Protein AF-0000000078527644 (afdb_homodimer)

Sequence (216 aa):
MEKININDILDFAAEKSARKAIFKEGQLDTGLLLYAPGQTTPDHKHSDIDEVFYVISGEGTITINNEEVLVKEKDIIFSPNGETHGFNNTSSDNWVVLQIKIETSKKDMEKININDILDFAAEKSARKAIFKEGQLDTGLLLYAPGQTTPDHKHSDIDEVFYVISGEGTITINNEEVLVKEKDIIFSPNGETHGFNNTSSDNWVVLQIKIETSKKD

Organism: NCBI:txid29354

Foldseek 3Di:
DDDDDPVVFDDADDPAWDWAWDDDDDQKTKIKIKDAAFHKFDKDFAQFKKKKKAWQAAKWWKAWPNDIDIDGHGDMDIDDGPIIMMITRNDNGMTMMIMMIGGHPPPD/DDDDDPVVFDDADDPAWDWAWDDDDDQKTKIKIKDAAFHKFDKDFAQFKKKKKAWQAAKWWKAWPNDIDIDGHGDMDIDDGPIIMMITRNDNGMTMMIMMIGGHPPPD

Radius of gyration: 17.08 Å; Cα contacts (8 Å, |Δi|>4): 583; chains: 2; bounding box: 45×50×44 Å

Solvent-accessible surface area (backbone atoms only — not comparable to full-atom values): 11185 Å² total; per-residue (Å²): 119,54,75,46,48,53,84,80,61,74,70,75,40,91,88,45,48,31,74,42,81,74,51,75,54,93,52,35,43,31,30,34,40,30,23,40,57,68,23,55,44,76,74,44,65,38,84,46,33,32,36,39,39,33,27,71,35,45,38,31,34,34,32,46,79,88,37,79,40,83,45,38,56,45,25,35,35,45,42,54,48,64,46,40,40,25,40,35,22,77,39,91,46,59,24,36,32,40,36,39,35,35,55,46,79,78,80,117,120,56,75,48,50,52,84,80,61,75,69,75,42,90,88,45,48,29,73,42,81,73,51,73,54,94,53,35,43,31,30,34,42,31,23,40,56,67,23,54,44,74,72,44,65,38,83,47,34,31,36,39,40,34,26,70,37,43,38,33,35,34,32,46,78,88,36,78,40,81,45,38,56,44,24,36,35,44,42,54,49,64,47,40,37,25,39,36,21,77,38,90,47,58,23,37,32,41,36,40,35,35,55,47,80,77,78,118

InterPro domains:
  IPR011051 RmlC-like cupin domain superfamily [SSF51182] (26-100)
  IPR013096 Cupin 2, conserved barrel [PF07883] (33-98)
  IPR014710 RmlC-like jelly roll fold [G3DSA:2.60.120.10] (1-101)
  IPR052538 Flavonoid dioxygenase-like [PTHR43346] (26-101)

Structure (mmCIF, N/CA/C/O backbone):
data_AF-0000000078527644-model_v1
#
loop_
_entity.id
_entity.type
_entity.pdbx_description
1 polymer Cupin
#
loop_
_atom_site.group_PDB
_atom_site.id
_atom_site.type_symbol
_atom_site.label_atom_id
_atom_site.label_alt_id
_atom_site.label_comp_id
_atom_site.label_asym_id
_atom_site.label_entity_id
_atom_site.label_seq_id
_atom_site.pdbx_PDB_ins_code
_atom_site.Cartn_x
_atom_site.Cartn_y
_atom_site.Cartn_z
_atom_site.occupancy
_atom_site.B_iso_or_equiv
_atom_site.auth_seq_id
_atom_site.auth_comp_id
_atom_site.auth_asym_id
_atom_site.auth_atom_id
_atom_site.pdbx_PDB_model_num
ATOM 1 N N . MET A 1 1 ? -2.939 0.761 16.812 1 75.81 1 MET A N 1
ATOM 2 C CA . MET A 1 1 ? -2.15 0.798 15.586 1 75.81 1 MET A CA 1
ATOM 3 C C . MET A 1 1 ? -1.14 -0.344 15.555 1 75.81 1 MET A C 1
ATOM 5 O O . MET A 1 1 ? -0.459 -0.604 16.547 1 75.81 1 MET A O 1
ATOM 9 N N . GLU A 1 2 ? -1.279 -1.141 14.602 1 85.88 2 GLU A N 1
ATOM 10 C CA . GLU A 1 2 ? -0.357 -2.25 14.383 1 85.88 2 GLU A CA 1
ATOM 11 C C . GLU A 1 2 ? 0.692 -1.895 13.328 1 85.88 2 GLU A C 1
ATOM 13 O O . GLU A 1 2 ? 0.358 -1.376 12.266 1 85.88 2 GLU A O 1
ATOM 18 N N . LYS A 1 3 ? 1.992 -2.088 13.773 1 93.44 3 LYS A N 1
ATOM 19 C CA . LYS A 1 3 ? 3.109 -1.791 12.875 1 93.44 3 LYS A CA 1
ATOM 20 C C . LYS A 1 3 ? 3.945 -3.039 12.609 1 93.44 3 LYS A C 1
ATOM 22 O O . LYS A 1 3 ? 4.281 -3.779 13.539 1 93.44 3 LYS A O 1
ATOM 27 N N . ILE A 1 4 ? 4.238 -3.23 11.43 1 96.75 4 ILE A N 1
ATOM 28 C CA . ILE A 1 4 ? 5.105 -4.332 11.016 1 96.75 4 ILE A CA 1
ATOM 29 C C . ILE A 1 4 ? 6.094 -3.842 9.961 1 96.75 4 ILE A C 1
ATOM 31 O O . ILE A 1 4 ? 5.789 -2.928 9.195 1 96.75 4 ILE A O 1
ATOM 35 N N . ASN A 1 5 ? 7.281 -4.359 9.992 1 98.56 5 ASN A N 1
ATOM 36 C CA . ASN A 1 5 ? 8.188 -4.133 8.867 1 98.56 5 ASN A CA 1
ATOM 37 C C . ASN A 1 5 ? 8.156 -5.297 7.883 1 98.56 5 ASN A C 1
ATOM 39 O O . ASN A 1 5 ? 8.328 -6.453 8.273 1 98.56 5 ASN A O 1
ATOM 43 N N . ILE A 1 6 ? 8.008 -4.988 6.676 1 98.38 6 ILE A N 1
ATOM 44 C CA . ILE A 1 6 ? 7.816 -5.984 5.625 1 98.38 6 ILE A CA 1
ATOM 45 C C . ILE A 1 6 ? 9.016 -6.922 5.582 1 98.38 6 ILE A C 1
ATOM 47 O O . ILE A 1 6 ? 8.867 -8.117 5.324 1 98.38 6 ILE A O 1
ATOM 51 N N . ASN A 1 7 ? 10.172 -6.438 5.855 1 98.06 7 ASN A N 1
ATOM 52 C CA . ASN A 1 7 ? 11.383 -7.246 5.812 1 98.06 7 ASN A CA 1
ATOM 53 C C . ASN A 1 7 ? 11.328 -8.398 6.812 1 98.06 7 ASN A C 1
ATOM 55 O O . ASN A 1 7 ? 12.031 -9.391 6.66 1 98.06 7 ASN A O 1
ATOM 59 N N . ASP A 1 8 ? 10.508 -8.25 7.801 1 97.44 8 ASP A N 1
ATOM 60 C CA . ASP A 1 8 ? 10.477 -9.234 8.883 1 97.44 8 ASP A CA 1
ATOM 61 C C . ASP A 1 8 ? 9.531 -10.383 8.547 1 97.44 8 ASP A C 1
ATOM 63 O O . ASP A 1 8 ? 9.461 -11.367 9.289 1 97.44 8 ASP A O 1
ATOM 67 N N . ILE A 1 9 ? 8.812 -10.25 7.402 1 97.44 9 ILE A N 1
ATOM 68 C CA . ILE A 1 9 ? 7.777 -11.242 7.164 1 97.44 9 ILE A CA 1
ATOM 69 C C . ILE A 1 9 ? 7.883 -11.766 5.738 1 97.44 9 ILE A C 1
ATOM 71 O O . ILE A 1 9 ? 6.895 -12.234 5.164 1 97.44 9 ILE A O 1
ATOM 75 N N . LEU A 1 10 ? 9.016 -11.609 5.137 1 97.56 10 LEU A N 1
ATOM 76 C CA . LEU A 1 10 ? 9.258 -12.156 3.809 1 97.56 10 LEU A CA 1
ATOM 77 C C . LEU A 1 10 ? 9.492 -13.664 3.877 1 97.56 10 LEU A C 1
ATOM 79 O O . LEU A 1 10 ? 10.547 -14.117 4.324 1 97.56 10 LEU A O 1
ATOM 83 N N . ASP A 1 11 ? 8.461 -14.438 3.572 1 97 11 ASP A N 1
ATOM 84 C CA . ASP A 1 11 ? 8.531 -15.898 3.607 1 97 11 ASP A CA 1
ATOM 85 C C . ASP A 1 11 ? 8.164 -16.5 2.25 1 97 11 ASP A C 1
ATOM 87 O O . ASP A 1 11 ? 7.047 -16.969 2.055 1 97 11 ASP A O 1
ATOM 91 N N . PHE A 1 12 ? 9.156 -16.594 1.401 1 97.75 12 PHE A N 1
ATOM 92 C CA . PHE A 1 12 ? 8.953 -17.141 0.062 1 97.75 12 PHE A CA 1
ATOM 93 C C . PHE A 1 12 ? 8.789 -18.656 0.107 1 97.75 12 PHE A C 1
ATOM 95 O O . PHE A 1 12 ? 9.344 -19.312 0.988 1 97.75 12 PHE A O 1
ATOM 102 N N . ALA A 1 13 ? 8.023 -19.172 -0.822 1 96.5 13 ALA A N 1
ATOM 103 C CA . ALA A 1 13 ? 7.871 -20.609 -0.982 1 96.5 13 ALA A CA 1
ATOM 104 C C . ALA A 1 13 ? 8.602 -21.109 -2.229 1 96.5 13 ALA A C 1
ATOM 106 O O . ALA A 1 13 ? 8.688 -20.391 -3.227 1 96.5 13 ALA A O 1
ATOM 107 N N . ALA A 1 14 ? 9.055 -22.312 -2.197 1 92.75 14 ALA A N 1
ATOM 108 C CA . ALA A 1 14 ? 9.875 -22.844 -3.281 1 92.75 14 ALA A CA 1
ATOM 109 C C . ALA A 1 14 ? 9.008 -23.281 -4.461 1 92.75 14 ALA A C 1
ATOM 111 O O . ALA A 1 14 ? 9.344 -23.016 -5.617 1 92.75 14 ALA A O 1
ATOM 112 N N . GLU A 1 15 ? 7.906 -23.844 -4.129 1 94.56 15 GLU A N 1
ATOM 113 C CA . GLU A 1 15 ? 7.168 -24.531 -5.176 1 94.56 15 GLU A CA 1
ATOM 114 C C . GLU A 1 15 ? 6.195 -23.594 -5.883 1 94.56 15 GLU A C 1
ATOM 116 O O . GLU A 1 15 ? 5.961 -23.719 -7.086 1 94.56 15 GLU A O 1
ATOM 121 N N . LYS A 1 16 ? 5.594 -22.75 -5.121 1 96.94 16 LYS A N 1
ATOM 122 C CA . LYS A 1 16 ? 4.625 -21.828 -5.684 1 96.94 16 LYS A CA 1
ATOM 123 C C . LYS A 1 16 ? 4.668 -20.484 -4.965 1 96.94 16 LYS A C 1
ATOM 125 O O . LYS A 1 16 ? 5.312 -20.344 -3.922 1 96.94 16 LYS A O 1
ATOM 130 N N . SER A 1 17 ? 3.988 -19.5 -5.594 1 97.88 17 SER A N 1
ATOM 131 C CA . SER A 1 17 ? 3.906 -18.188 -4.961 1 97.88 17 SER A CA 1
ATOM 132 C C . SER A 1 17 ? 3.234 -18.281 -3.594 1 97.88 17 SER A C 1
ATOM 134 O O . SER A 1 17 ? 2.514 -19.234 -3.312 1 97.88 17 SER A O 1
ATOM 136 N N . ALA A 1 18 ? 3.586 -17.375 -2.752 1 97.94 18 ALA A N 1
ATOM 137 C CA . ALA A 1 18 ? 3.018 -17.328 -1.406 1 97.94 18 ALA A CA 1
ATOM 138 C C . ALA A 1 18 ? 2.342 -15.992 -1.145 1 97.94 18 ALA A C 1
ATOM 140 O O . ALA A 1 18 ? 2.721 -14.969 -1.729 1 97.94 18 ALA A O 1
ATOM 141 N N . ARG A 1 19 ? 1.312 -16.016 -0.298 1 98.06 19 ARG A N 1
ATOM 142 C CA . ARG A 1 19 ? 0.731 -14.805 0.248 1 98.06 19 ARG A CA 1
ATOM 143 C C . ARG A 1 19 ? 0.915 -14.734 1.761 1 98.06 19 ARG A C 1
ATOM 145 O O . ARG A 1 19 ? 0.571 -15.68 2.475 1 98.06 19 ARG A O 1
ATOM 152 N N . LYS A 1 20 ? 1.501 -13.711 2.227 1 98.19 20 LYS A N 1
ATOM 153 C CA . LYS A 1 20 ? 1.676 -13.477 3.656 1 98.19 20 LYS A CA 1
ATOM 154 C C . LYS A 1 20 ? 0.697 -12.422 4.164 1 98.19 20 LYS A C 1
ATOM 156 O O . LYS A 1 20 ? 0.777 -11.258 3.777 1 98.19 20 LYS A O 1
ATOM 161 N N . ALA A 1 21 ? -0.211 -12.797 5.094 1 97.38 21 ALA A N 1
ATOM 162 C CA . ALA A 1 21 ? -1.172 -11.859 5.668 1 97.38 21 ALA A CA 1
ATOM 163 C C . ALA A 1 21 ? -0.474 -10.844 6.562 1 97.38 21 ALA A C 1
ATOM 165 O O . ALA A 1 21 ? 0.461 -11.18 7.293 1 97.38 21 ALA A O 1
ATOM 166 N N . ILE A 1 22 ? -0.92 -9.594 6.539 1 97.31 22 ILE A N 1
ATOM 167 C CA . ILE A 1 22 ? -0.418 -8.555 7.426 1 97.31 22 ILE A CA 1
ATOM 168 C C . ILE A 1 22 ? -1.517 -8.133 8.398 1 97.31 22 ILE A C 1
ATOM 170 O O . ILE A 1 22 ? -1.426 -8.391 9.602 1 97.31 22 ILE A O 1
ATOM 174 N N . PHE A 1 23 ? -2.584 -7.414 7.812 1 94.62 23 PHE A N 1
ATOM 175 C CA . PHE A 1 23 ? -3.758 -7.047 8.594 1 94.62 23 PHE A CA 1
ATOM 176 C C . PHE A 1 23 ? -5.039 -7.434 7.859 1 94.62 23 PHE A C 1
ATOM 178 O O . PHE A 1 23 ? -5.117 -7.316 6.637 1 94.62 23 PHE A O 1
ATOM 185 N N . LYS A 1 24 ? -6.027 -7.883 8.641 1 93.94 24 LYS A N 1
ATOM 186 C CA . LYS A 1 24 ? -7.406 -8.055 8.18 1 93.94 24 LYS A CA 1
ATOM 187 C C . LYS A 1 24 ? -8.383 -7.367 9.125 1 93.94 24 LYS A C 1
ATOM 189 O O . LYS A 1 24 ? -8.531 -7.773 10.281 1 93.94 24 LYS A O 1
ATOM 194 N N . GLU A 1 25 ? -8.945 -6.312 8.664 1 90.31 25 GLU A N 1
ATOM 195 C CA . GLU A 1 25 ? -9.828 -5.492 9.484 1 90.31 25 GLU A CA 1
ATOM 196 C C . GLU A 1 25 ? -11.07 -5.07 8.695 1 90.31 25 GLU A C 1
ATOM 198 O O . GLU A 1 25 ? -10.969 -4.32 7.727 1 90.31 25 GLU A O 1
ATOM 203 N N . GLY A 1 26 ? -12.289 -5.547 9.18 1 88.38 26 GLY A N 1
ATOM 204 C CA . GLY A 1 26 ? -13.5 -5.176 8.469 1 88.38 26 GLY A CA 1
ATOM 205 C C . GLY A 1 26 ? -13.484 -5.594 7.016 1 88.38 26 GLY A C 1
ATOM 206 O O . GLY A 1 26 ? -13.352 -6.777 6.703 1 88.38 26 GLY A O 1
ATOM 207 N N . GLN A 1 27 ? -13.523 -4.527 6.141 1 89 27 GLN A N 1
ATOM 208 C CA . GLN A 1 27 ? -13.562 -4.773 4.703 1 89 27 GLN A CA 1
ATOM 209 C C . GLN A 1 27 ? -12.156 -4.84 4.113 1 89 27 GLN A C 1
ATOM 211 O O . GLN A 1 27 ? -11.992 -5.016 2.906 1 89 27 GLN A O 1
ATOM 216 N N . LEU A 1 28 ? -11.203 -4.707 5 1 94 28 LEU A N 1
ATOM 217 C CA . LEU A 1 28 ? -9.828 -4.605 4.527 1 94 28 LEU A CA 1
ATOM 218 C C . LEU A 1 28 ? -9.07 -5.906 4.773 1 94 28 LEU A C 1
ATOM 220 O O . LEU A 1 28 ? -9.141 -6.473 5.867 1 94 28 LEU A O 1
ATOM 224 N N . ASP A 1 29 ? -8.453 -6.418 3.77 1 96.94 29 ASP A N 1
ATOM 225 C CA . ASP A 1 29 ? -7.523 -7.539 3.859 1 96.94 29 ASP A CA 1
ATOM 226 C C . ASP A 1 29 ? -6.188 -7.199 3.201 1 96.94 29 ASP A C 1
ATOM 228 O O . ASP A 1 29 ? -6.098 -7.113 1.976 1 96.94 29 ASP A O 1
ATOM 232 N N . THR A 1 30 ? -5.102 -6.977 4.016 1 98.06 30 THR A N 1
ATOM 233 C CA . THR A 1 30 ? -3.783 -6.551 3.553 1 98.06 30 THR A CA 1
ATOM 234 C C . THR A 1 30 ? -2.779 -7.695 3.65 1 98.06 30 THR A C 1
ATOM 236 O O . THR A 1 30 ? -2.713 -8.383 4.672 1 98.06 30 THR A O 1
ATOM 239 N N . GLY A 1 31 ? -2.041 -7.906 2.619 1 98.44 31 GLY A N 1
ATOM 240 C CA . GLY A 1 31 ? -1.021 -8.945 2.623 1 98.44 31 GLY A CA 1
ATOM 241 C C . GLY A 1 31 ? 0.064 -8.719 1.586 1 98.44 31 GLY A C 1
ATOM 242 O O . GLY A 1 31 ? 0.043 -7.719 0.865 1 98.44 31 GLY A O 1
ATOM 243 N N . LEU A 1 32 ? 1.034 -9.625 1.579 1 98.81 32 LEU A N 1
ATOM 244 C CA . LEU A 1 32 ? 2.113 -9.625 0.599 1 98.81 32 LEU A CA 1
ATOM 245 C C . LEU A 1 32 ? 1.956 -10.781 -0.384 1 98.81 32 LEU A C 1
ATOM 247 O O . LEU A 1 32 ? 1.665 -11.906 0.02 1 98.81 32 LEU A O 1
ATOM 251 N N . LEU A 1 33 ? 2.09 -10.445 -1.618 1 98.75 33 LEU A N 1
ATOM 252 C CA . LEU A 1 33 ? 2.312 -11.477 -2.633 1 98.75 33 LEU A CA 1
ATOM 253 C C . LEU A 1 33 ? 3.805 -11.68 -2.877 1 98.75 33 LEU A C 1
ATOM 255 O O . LEU A 1 33 ? 4.523 -10.734 -3.193 1 98.75 33 LEU A O 1
ATOM 259 N N . LEU A 1 34 ? 4.242 -12.867 -2.723 1 98.88 34 LEU A N 1
ATOM 260 C CA . LEU A 1 34 ? 5.66 -13.203 -2.818 1 98.88 34 LEU A CA 1
ATOM 261 C C . LEU A 1 34 ? 5.91 -14.172 -3.965 1 98.88 34 LEU A C 1
ATOM 263 O O . LEU A 1 34 ? 5.359 -15.281 -3.979 1 98.88 34 LEU A O 1
ATOM 267 N N . TYR A 1 35 ? 6.699 -13.742 -4.879 1 98.81 35 TYR A N 1
ATOM 268 C CA . TYR A 1 35 ? 6.992 -14.547 -6.059 1 98.81 35 TYR A CA 1
ATOM 269 C C . TYR A 1 35 ? 8.484 -14.812 -6.188 1 98.81 35 TYR A C 1
ATOM 271 O O . TYR A 1 35 ? 9.266 -13.883 -6.418 1 98.81 35 TYR A O 1
ATOM 279 N N . ALA A 1 36 ? 8.93 -16.031 -6.078 1 98.62 36 ALA A N 1
ATOM 280 C CA . ALA A 1 36 ? 10.258 -16.406 -6.559 1 98.62 36 ALA A CA 1
ATOM 281 C C . ALA A 1 36 ? 10.312 -16.406 -8.086 1 98.62 36 ALA A C 1
ATOM 283 O O . ALA A 1 36 ? 9.273 -16.359 -8.742 1 98.62 36 ALA A O 1
ATOM 284 N N . PRO A 1 37 ? 11.57 -16.406 -8.602 1 98.38 37 PRO A N 1
ATOM 285 C CA . PRO A 1 37 ? 11.672 -16.375 -10.062 1 98.38 37 PRO A CA 1
ATOM 286 C C . PRO A 1 37 ? 10.844 -17.469 -10.742 1 98.38 37 PRO A C 1
ATOM 288 O O . PRO A 1 37 ? 10.922 -18.625 -10.359 1 98.38 37 PRO A O 1
ATOM 291 N N . GLY A 1 38 ? 9.977 -17.016 -11.648 1 98.25 38 GLY A N 1
ATOM 292 C CA . GLY A 1 38 ? 9.195 -17.969 -12.438 1 98.25 38 GLY A CA 1
ATOM 293 C C . GLY A 1 38 ? 7.828 -18.25 -11.859 1 98.25 38 GLY A C 1
ATOM 294 O O . GLY A 1 38 ? 6.961 -18.797 -12.531 1 98.25 38 GLY A O 1
ATOM 295 N N . GLN A 1 39 ? 7.52 -17.859 -10.625 1 98.69 39 GLN A N 1
ATOM 296 C CA . GLN A 1 39 ? 6.246 -18.141 -9.977 1 98.69 39 GLN A CA 1
ATOM 297 C C . GLN A 1 39 ? 5.16 -17.188 -10.445 1 98.69 39 GLN A C 1
ATOM 299 O O . GLN A 1 39 ? 5.457 -16.078 -10.906 1 98.69 39 GLN A O 1
ATOM 304 N N . THR A 1 40 ? 3.877 -17.688 -10.367 1 98.25 40 THR A N 1
ATOM 305 C CA . THR A 1 40 ? 2.773 -16.969 -10.984 1 98.25 40 THR A CA 1
ATOM 306 C C . THR A 1 40 ? 1.529 -17.016 -10.102 1 98.25 40 THR A C 1
ATOM 308 O O . THR A 1 40 ? 1.442 -17.844 -9.195 1 98.25 40 THR A O 1
ATOM 311 N N . THR A 1 41 ? 0.666 -16.125 -10.258 1 97.88 41 THR A N 1
ATOM 312 C CA . THR A 1 41 ? -0.757 -16.188 -9.945 1 97.88 41 THR A CA 1
ATOM 313 C C . THR A 1 41 ? -1.59 -16.234 -11.227 1 97.88 41 THR A C 1
ATOM 315 O O . THR A 1 41 ? -1.555 -15.297 -12.023 1 97.88 41 THR A O 1
ATOM 318 N N . PRO A 1 42 ? -2.297 -17.344 -11.453 1 97 42 PRO A N 1
ATOM 319 C CA . PRO A 1 42 ? -3.096 -17.422 -12.68 1 97 42 PRO A CA 1
ATOM 320 C C . PRO A 1 42 ? -4.156 -16.328 -12.758 1 97 42 PRO A C 1
ATOM 322 O O . PRO A 1 42 ? -4.617 -15.828 -11.734 1 97 42 PRO A O 1
ATOM 325 N N . ASP A 1 43 ? -4.617 -15.984 -13.945 1 96.44 43 ASP A N 1
ATOM 326 C CA . ASP A 1 43 ? -5.66 -14.984 -14.172 1 96.44 43 ASP A CA 1
ATOM 327 C C . ASP A 1 43 ? -6.949 -15.367 -13.445 1 96.44 43 ASP A C 1
ATOM 329 O O . ASP A 1 43 ? -7.391 -16.516 -13.516 1 96.44 43 ASP A O 1
ATOM 333 N N . HIS A 1 44 ? -7.465 -14.406 -12.773 1 96.19 44 HIS A N 1
ATOM 334 C CA . HIS A 1 44 ? -8.727 -14.578 -12.062 1 96.19 44 HIS A CA 1
ATOM 335 C C . HIS A 1 44 ? -9.414 -13.234 -11.828 1 96.19 44 HIS A C 1
ATOM 337 O O . HIS A 1 44 ? -8.844 -12.18 -12.125 1 96.19 44 HIS A O 1
ATOM 343 N N . LYS A 1 45 ? -10.625 -13.234 -11.391 1 94.56 45 LYS A N 1
ATOM 344 C CA . LYS A 1 45 ? -11.344 -12 -11.07 1 94.56 45 LYS A CA 1
ATOM 345 C C . LYS A 1 45 ? -12.148 -12.156 -9.781 1 94.56 45 LYS A C 1
ATOM 347 O O . LYS A 1 45 ? -12.438 -13.273 -9.352 1 94.56 45 LYS A O 1
ATOM 352 N N . HIS A 1 46 ? -12.305 -11.047 -9.203 1 94 46 HIS A N 1
ATOM 353 C CA . HIS A 1 46 ? -13.18 -10.961 -8.039 1 94 46 HIS A CA 1
ATOM 354 C C . HIS A 1 46 ? -14.43 -10.141 -8.359 1 94 46 HIS A C 1
ATOM 356 O O . HIS A 1 46 ? -14.352 -9.117 -9.047 1 94 46 HIS A O 1
ATOM 362 N N . SER A 1 47 ? -15.555 -10.594 -7.871 1 94 47 SER A N 1
ATOM 363 C CA . SER A 1 47 ? -16.797 -9.867 -8.141 1 94 47 SER A CA 1
ATOM 364 C C . SER A 1 47 ? -17.062 -8.82 -7.066 1 94 47 SER A C 1
ATOM 366 O O . SER A 1 47 ? -17.797 -7.855 -7.301 1 94 47 SER A O 1
ATOM 368 N N . ASP A 1 48 ? -16.453 -8.914 -5.926 1 94.81 48 ASP A N 1
ATOM 369 C CA . ASP A 1 48 ? -16.859 -8.094 -4.789 1 94.81 48 ASP A CA 1
ATOM 370 C C . ASP A 1 48 ? -15.656 -7.508 -4.074 1 94.81 48 ASP A C 1
ATOM 372 O O . ASP A 1 48 ? -15.727 -7.16 -2.895 1 94.81 48 ASP A O 1
ATOM 376 N N . ILE A 1 49 ? -14.516 -7.492 -4.809 1 95.31 49 ILE A N 1
ATOM 377 C CA . ILE A 1 49 ? -13.305 -7.008 -4.164 1 95.31 49 ILE A CA 1
ATOM 378 C C . ILE A 1 49 ? -12.57 -6.055 -5.102 1 95.31 49 ILE A C 1
ATOM 380 O O . ILE A 1 49 ? -12.32 -6.383 -6.266 1 95.31 49 ILE A O 1
ATOM 384 N N . ASP A 1 50 ? -12.32 -4.879 -4.656 1 95 50 ASP A N 1
ATOM 385 C CA . ASP A 1 50 ? -11.312 -4.012 -5.262 1 95 50 ASP A CA 1
ATOM 386 C C . ASP A 1 50 ? -9.93 -4.285 -4.684 1 95 50 ASP A C 1
ATOM 388 O O . ASP A 1 50 ? -9.797 -4.637 -3.51 1 95 50 ASP A O 1
ATOM 392 N N . GLU A 1 51 ? -8.906 -4.074 -5.516 1 96.12 51 GLU A N 1
ATOM 393 C CA . GLU A 1 51 ? -7.562 -4.352 -5.023 1 96.12 51 GLU A CA 1
ATOM 394 C C . GLU A 1 51 ? -6.59 -3.246 -5.426 1 96.12 51 GLU A C 1
ATOM 396 O O . GLU A 1 51 ? -6.684 -2.703 -6.531 1 96.12 51 GLU A O 1
ATOM 401 N N . VAL A 1 52 ? -5.734 -2.91 -4.574 1 97.19 52 VAL A N 1
ATOM 402 C CA . VAL A 1 52 ? -4.562 -2.09 -4.852 1 97.19 52 VAL A CA 1
ATOM 403 C C . VAL A 1 52 ? -3.299 -2.941 -4.75 1 97.19 52 VAL A C 1
ATOM 405 O O . VAL A 1 52 ? -3.125 -3.691 -3.787 1 97.19 52 VAL A O 1
ATOM 408 N N . PHE A 1 53 ? -2.428 -2.838 -5.75 1 98.38 53 PHE A N 1
ATOM 409 C CA . PHE A 1 53 ? -1.125 -3.494 -5.738 1 98.38 53 PHE A CA 1
ATOM 410 C C . PHE A 1 53 ? -0.002 -2.465 -5.754 1 98.38 53 PHE A C 1
ATOM 412 O O . PHE A 1 53 ? -0.03 -1.516 -6.539 1 98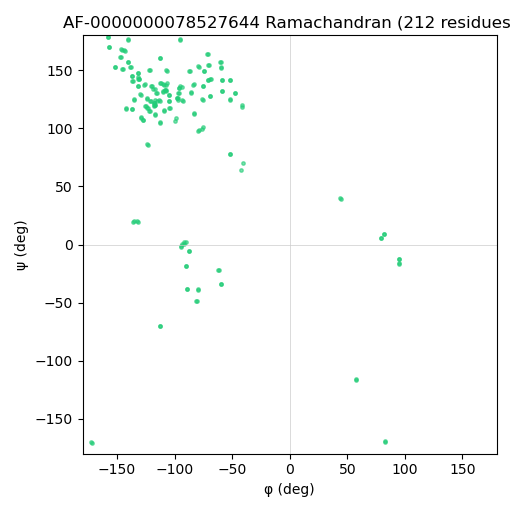.38 53 PHE A O 1
ATOM 419 N N . TYR A 1 54 ? 0.901 -2.609 -4.891 1 98.81 54 TYR A N 1
ATOM 420 C CA . TYR A 1 54 ? 2.104 -1.785 -4.855 1 98.81 54 TYR A CA 1
ATOM 421 C C . TYR A 1 54 ? 3.357 -2.648 -4.898 1 98.81 54 TYR A C 1
ATOM 423 O O . TYR A 1 54 ? 3.543 -3.527 -4.051 1 98.81 54 TYR A O 1
ATOM 431 N N . VAL A 1 55 ? 4.227 -2.34 -5.875 1 98.94 55 VAL A N 1
ATOM 432 C CA . VAL A 1 55 ? 5.434 -3.15 -6.012 1 98.94 55 VAL A CA 1
ATOM 433 C C . VAL A 1 55 ? 6.504 -2.658 -5.039 1 98.94 55 VAL A C 1
ATOM 435 O O . VAL A 1 55 ? 7.055 -1.57 -5.215 1 98.94 55 VAL A O 1
ATOM 438 N N . ILE A 1 56 ? 6.777 -3.482 -4.125 1 98.81 56 ILE A N 1
ATOM 439 C CA . ILE A 1 56 ? 7.742 -3.129 -3.09 1 98.81 56 ILE A CA 1
ATOM 440 C C . ILE A 1 56 ? 9.164 -3.344 -3.613 1 98.81 56 ILE A C 1
ATOM 442 O O . ILE A 1 56 ? 10.031 -2.488 -3.438 1 98.81 56 ILE A O 1
ATOM 446 N N . SER A 1 57 ? 9.398 -4.465 -4.191 1 98.62 57 SER A N 1
ATOM 447 C CA . SER A 1 57 ? 10.711 -4.785 -4.75 1 98.62 57 SER A CA 1
ATOM 448 C C . SER A 1 57 ? 10.594 -5.766 -5.91 1 98.62 57 SER A C 1
ATOM 450 O O . SER A 1 57 ? 9.664 -6.574 -5.953 1 98.62 57 SER A O 1
ATOM 452 N N . GLY A 1 58 ? 11.57 -5.676 -6.805 1 98.44 58 GLY A N 1
ATOM 453 C CA . GLY A 1 58 ? 11.586 -6.547 -7.965 1 98.44 58 GLY A CA 1
ATOM 454 C C . GLY A 1 58 ? 10.703 -6.055 -9.094 1 98.44 58 GLY A C 1
ATOM 455 O O . GLY A 1 58 ? 10.375 -4.867 -9.156 1 98.44 58 GLY A O 1
ATOM 456 N N . GLU A 1 59 ? 10.539 -6.91 -10.039 1 98.62 59 GLU A N 1
ATOM 457 C CA . GLU A 1 59 ? 9.719 -6.621 -11.211 1 98.62 59 GLU A CA 1
ATOM 458 C C . GLU A 1 59 ? 9.023 -7.883 -11.719 1 98.62 59 GLU A C 1
ATOM 460 O O . GLU A 1 59 ? 9.414 -9 -11.367 1 98.62 59 GLU A O 1
ATOM 465 N N . GLY A 1 60 ? 8.031 -7.664 -12.469 1 98.31 60 GLY A N 1
ATOM 466 C CA . GLY A 1 60 ? 7.262 -8.734 -13.094 1 98.31 60 GLY A CA 1
ATOM 467 C C . GLY A 1 60 ? 6.246 -8.234 -14.094 1 98.31 60 GLY A C 1
ATOM 468 O O . GLY A 1 60 ? 6.324 -7.094 -14.555 1 98.31 60 GLY A O 1
ATOM 469 N N . THR A 1 61 ? 5.43 -9.164 -14.508 1 98.06 61 THR A N 1
ATOM 470 C CA . THR A 1 61 ? 4.359 -8.812 -15.43 1 98.06 61 THR A CA 1
ATOM 471 C C . THR A 1 61 ? 2.996 -9.117 -14.82 1 98.06 61 THR A C 1
ATOM 473 O O . THR A 1 61 ? 2.816 -10.148 -14.172 1 98.06 61 THR A O 1
ATOM 476 N N . ILE A 1 62 ? 2.121 -8.219 -14.992 1 97.5 62 ILE A N 1
ATOM 477 C CA . ILE A 1 62 ? 0.727 -8.438 -14.633 1 97.5 62 ILE A CA 1
ATOM 478 C C . ILE A 1 62 ? -0.125 -8.547 -15.891 1 97.5 62 ILE A C 1
ATOM 480 O O . ILE A 1 62 ? 0.072 -7.789 -16.844 1 97.5 62 ILE A O 1
ATOM 484 N N . THR A 1 63 ? -0.987 -9.445 -15.891 1 95.81 63 THR A N 1
ATOM 485 C CA . THR A 1 63 ? -1.963 -9.555 -16.969 1 95.81 63 THR A CA 1
ATOM 486 C C . THR A 1 63 ? -3.277 -8.883 -16.578 1 95.81 63 THR A C 1
ATOM 488 O O . THR A 1 63 ? -3.824 -9.148 -15.508 1 95.81 63 THR A O 1
ATOM 491 N N . ILE A 1 64 ? -3.693 -7.988 -17.422 1 92.19 64 ILE A N 1
ATOM 492 C CA . ILE A 1 64 ? -4.957 -7.293 -17.219 1 92.19 64 ILE A CA 1
ATOM 493 C C . ILE A 1 64 ? -5.836 -7.449 -18.469 1 92.19 64 ILE A C 1
ATOM 495 O O . ILE A 1 64 ? -5.496 -6.953 -19.547 1 92.19 64 ILE A O 1
ATOM 499 N N . ASN A 1 65 ? -6.996 -8.062 -18.281 1 90.5 65 ASN A N 1
ATOM 500 C CA . ASN A 1 65 ? -7.879 -8.32 -19.422 1 90.5 65 ASN A CA 1
ATOM 501 C C . ASN A 1 65 ? -7.109 -8.852 -20.625 1 90.5 65 ASN A C 1
ATOM 503 O O . ASN A 1 65 ? -7.23 -8.312 -21.719 1 90.5 65 ASN A O 1
ATOM 507 N N . ASN A 1 66 ? -6.191 -9.672 -20.391 1 88 66 ASN A N 1
ATOM 508 C CA . ASN A 1 66 ? -5.434 -10.43 -21.375 1 88 66 ASN A CA 1
ATOM 509 C C . ASN A 1 66 ? -4.297 -9.594 -21.969 1 88 66 ASN A C 1
ATOM 511 O O . ASN A 1 66 ? -3.732 -9.953 -23 1 88 66 ASN A O 1
ATOM 515 N N . GLU A 1 67 ? -4.117 -8.492 -21.375 1 93.38 67 GLU A N 1
ATOM 516 C CA . GLU A 1 67 ? -2.971 -7.672 -21.75 1 93.38 67 GLU A CA 1
ATOM 517 C C . GLU A 1 67 ? -1.889 -7.695 -20.672 1 93.38 67 GLU A C 1
ATOM 519 O O . GLU A 1 67 ? -2.184 -7.551 -19.484 1 93.38 67 GLU A O 1
ATOM 524 N N . GLU A 1 68 ? -0.669 -7.805 -21.156 1 94.88 68 GLU A N 1
ATOM 525 C CA . GLU A 1 68 ? 0.452 -7.863 -20.219 1 94.88 68 GLU A CA 1
ATOM 526 C C . GLU A 1 68 ? 1.048 -6.477 -19.984 1 94.88 68 GLU A C 1
ATOM 528 O O . GLU A 1 68 ? 1.272 -5.723 -20.938 1 94.88 68 GLU A O 1
ATOM 533 N N . VAL A 1 69 ? 1.294 -6.219 -18.781 1 95.81 69 VAL A N 1
ATOM 534 C CA . VAL A 1 69 ? 1.903 -4.953 -18.391 1 95.81 69 VAL A CA 1
ATOM 535 C C . VAL A 1 69 ? 3.102 -5.215 -17.484 1 95.81 69 VAL A C 1
ATOM 537 O O . VAL A 1 69 ? 2.998 -5.961 -16.5 1 95.81 69 VAL A O 1
ATOM 540 N N . LEU A 1 70 ? 4.219 -4.605 -17.844 1 97.5 70 LEU A N 1
ATOM 541 C CA . LEU A 1 70 ? 5.391 -4.699 -16.984 1 97.5 70 LEU A CA 1
ATOM 542 C C . LEU A 1 70 ? 5.238 -3.797 -15.758 1 97.5 70 LEU A C 1
ATOM 544 O O . LEU A 1 70 ? 4.805 -2.648 -15.875 1 97.5 70 LEU A O 1
ATOM 548 N N . VAL A 1 71 ? 5.613 -4.363 -14.641 1 98.19 71 VAL A N 1
ATOM 549 C CA . VAL A 1 71 ? 5.574 -3.564 -13.422 1 98.19 71 VAL A CA 1
ATOM 550 C C . VAL A 1 71 ? 6.887 -3.715 -12.656 1 98.19 71 VAL A C 1
ATOM 552 O O . VAL A 1 71 ? 7.512 -4.777 -12.688 1 98.19 71 VAL A O 1
ATOM 555 N N . LYS A 1 72 ? 7.258 -2.635 -11.992 1 98.56 72 LYS A N 1
ATOM 556 C CA . LYS A 1 72 ? 8.531 -2.59 -11.273 1 98.56 72 LYS A CA 1
ATOM 557 C C . LYS A 1 72 ? 8.383 -1.867 -9.938 1 98.56 72 LYS A C 1
ATOM 559 O O . LYS A 1 72 ? 7.301 -1.369 -9.617 1 98.56 72 LYS A O 1
ATOM 564 N N . GLU A 1 73 ? 9.461 -1.86 -9.242 1 98.69 73 GLU A N 1
ATOM 565 C CA . GLU A 1 73 ? 9.477 -1.245 -7.918 1 98.69 73 GLU A CA 1
ATOM 566 C C . GLU A 1 73 ? 8.828 0.134 -7.941 1 98.69 73 GLU A C 1
ATOM 568 O O . GLU A 1 73 ? 9.094 0.94 -8.836 1 98.69 73 GLU A O 1
ATOM 573 N N . LYS A 1 74 ? 7.938 0.366 -7.043 1 98.81 74 LYS A N 1
ATOM 574 C CA . LYS A 1 74 ? 7.254 1.622 -6.75 1 98.81 74 LYS A CA 1
ATOM 575 C C . LYS A 1 74 ? 6.125 1.879 -7.742 1 98.81 74 LYS A C 1
ATOM 577 O O . LYS A 1 74 ? 5.512 2.947 -7.73 1 98.81 74 LYS A O 1
ATOM 582 N N . ASP A 1 75 ? 5.859 0.888 -8.641 1 98.75 75 ASP A N 1
ATOM 583 C CA . ASP A 1 75 ? 4.605 0.959 -9.391 1 98.75 75 ASP A CA 1
ATOM 584 C C . ASP A 1 75 ? 3.41 0.669 -8.484 1 98.75 75 ASP A C 1
ATOM 586 O O . ASP A 1 75 ? 3.475 -0.21 -7.621 1 98.75 75 ASP A O 1
ATOM 590 N N . ILE A 1 76 ? 2.322 1.357 -8.656 1 98.62 76 ILE A N 1
ATOM 591 C CA . ILE A 1 76 ? 1.062 1.127 -7.957 1 98.62 76 ILE A CA 1
ATOM 592 C C . ILE A 1 76 ? -0.067 0.96 -8.969 1 98.62 76 ILE A C 1
ATOM 594 O O . ILE A 1 76 ? -0.125 1.681 -9.969 1 98.62 76 ILE A O 1
ATOM 598 N N . ILE A 1 77 ? -0.926 -0.032 -8.68 1 97.31 77 ILE A N 1
ATOM 599 C CA . ILE A 1 77 ? -1.995 -0.417 -9.594 1 97.31 77 ILE A CA 1
ATOM 600 C C . ILE A 1 77 ? -3.314 -0.516 -8.836 1 97.31 77 ILE A C 1
ATOM 602 O O . ILE A 1 77 ? -3.354 -1.018 -7.711 1 97.31 77 ILE A O 1
ATOM 606 N N . PHE A 1 78 ? -4.332 -0.022 -9.391 1 96.44 78 PHE A N 1
ATOM 607 C CA . PHE A 1 78 ? -5.688 -0.265 -8.906 1 96.44 78 PHE A CA 1
ATOM 608 C C . PHE A 1 78 ? -6.418 -1.245 -9.812 1 96.44 78 PHE A C 1
ATOM 610 O O . PHE A 1 78 ? -6.484 -1.042 -11.031 1 96.44 78 PHE A O 1
ATOM 617 N N . SER A 1 79 ? -6.914 -2.342 -9.273 1 95.38 79 SER A N 1
ATOM 618 C CA . SER A 1 79 ? -7.734 -3.326 -9.969 1 95.38 79 SER A CA 1
ATOM 619 C C . SER A 1 79 ? -9.164 -3.342 -9.43 1 95.38 79 SER A C 1
ATOM 621 O O . SER A 1 79 ? -9.414 -3.859 -8.344 1 95.38 79 SER A O 1
ATOM 623 N N . PRO A 1 80 ? -10.133 -2.77 -10.172 1 94.56 80 PRO A N 1
ATOM 624 C CA . PRO A 1 80 ? -11.523 -2.787 -9.703 1 94.56 80 PRO A CA 1
ATOM 625 C C . PRO A 1 80 ? -12.148 -4.18 -9.758 1 94.56 80 PRO A C 1
ATOM 627 O O . PRO A 1 80 ? -11.711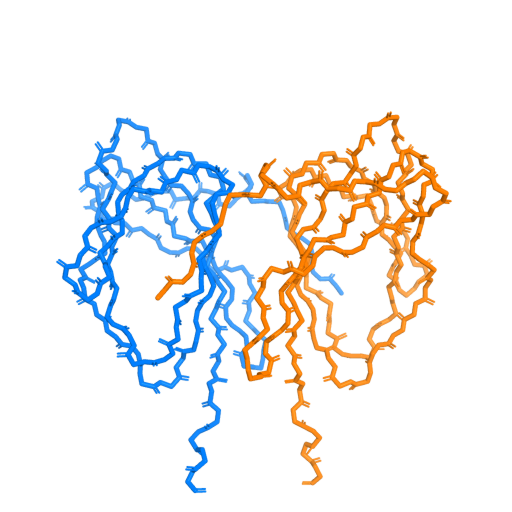 -5.023 -10.547 1 94.56 80 PRO A O 1
ATOM 630 N N . ASN A 1 81 ? -13.148 -4.293 -8.859 1 94 81 ASN A N 1
ATOM 631 C CA . ASN A 1 81 ? -13.891 -5.551 -8.93 1 94 81 ASN A CA 1
ATOM 632 C C . ASN A 1 81 ? -14.375 -5.828 -10.352 1 94 81 ASN A C 1
ATOM 634 O O . ASN A 1 81 ? -14.75 -4.906 -11.078 1 94 81 ASN A O 1
ATOM 638 N N . GLY A 1 82 ? -14.312 -7.109 -10.742 1 94.12 82 GLY A N 1
ATOM 639 C CA . GLY A 1 82 ? -14.766 -7.52 -12.062 1 94.12 82 GLY A CA 1
ATOM 640 C C . GLY A 1 82 ? -13.648 -7.59 -13.078 1 94.12 82 GLY A C 1
ATOM 641 O O . GLY A 1 82 ? -13.812 -8.172 -14.156 1 94.12 82 GLY A O 1
ATOM 642 N N . GLU A 1 83 ? -12.555 -6.98 -12.758 1 94.56 83 GLU A N 1
ATOM 643 C CA . GLU A 1 83 ? -11.422 -7.012 -13.68 1 94.56 83 GLU A CA 1
ATOM 644 C C . GLU A 1 83 ? -10.609 -8.289 -13.516 1 94.56 83 GLU A C 1
ATOM 646 O O . GLU A 1 83 ? -10.352 -8.727 -12.391 1 94.56 83 GLU A O 1
ATOM 651 N N . THR A 1 84 ? -10.203 -8.867 -14.625 1 95.88 84 THR A N 1
ATOM 652 C CA . THR A 1 84 ? -9.344 -10.047 -14.594 1 95.88 84 THR A CA 1
ATOM 653 C C . THR A 1 84 ? -7.875 -9.641 -14.492 1 95.88 84 THR A C 1
ATOM 655 O O . THR A 1 84 ? -7.406 -8.781 -15.242 1 95.88 84 THR A O 1
ATOM 658 N N . HIS A 1 85 ? -7.16 -10.281 -13.531 1 96.31 85 HIS A N 1
ATOM 659 C CA . HIS A 1 85 ? -5.738 -9.977 -13.406 1 96.31 85 HIS A CA 1
ATOM 660 C C . HIS A 1 85 ? -4.945 -11.211 -12.992 1 96.31 85 HIS A C 1
ATOM 662 O O . HIS A 1 85 ? -5.5 -12.141 -12.398 1 96.31 85 HIS A O 1
ATOM 668 N N . GLY A 1 86 ? -3.711 -11.289 -13.383 1 97.62 86 GLY A N 1
ATOM 669 C CA . GLY A 1 86 ? -2.725 -12.305 -13.031 1 97.62 86 GLY A CA 1
ATOM 670 C C . GLY A 1 86 ? -1.325 -11.742 -12.875 1 97.62 86 GLY A C 1
ATOM 671 O O . GLY A 1 86 ? -1.065 -10.594 -13.25 1 97.62 86 GLY A O 1
ATOM 672 N N . PHE A 1 87 ? -0.456 -12.547 -12.305 1 98.38 87 PHE A N 1
ATOM 673 C CA . PHE A 1 87 ? 0.905 -12.102 -12.023 1 98.38 87 PHE A CA 1
ATOM 674 C C . PHE A 1 87 ? 1.921 -13.125 -12.508 1 98.38 87 PHE A C 1
ATOM 676 O O . PHE A 1 87 ? 1.686 -14.336 -12.414 1 98.38 87 PHE A O 1
ATOM 683 N N . ASN A 1 88 ? 2.994 -12.656 -13 1 98.44 88 ASN A N 1
ATOM 684 C CA . ASN A 1 88 ? 4.098 -13.5 -13.445 1 98.44 88 ASN A CA 1
ATOM 685 C C . ASN A 1 88 ? 5.449 -12.86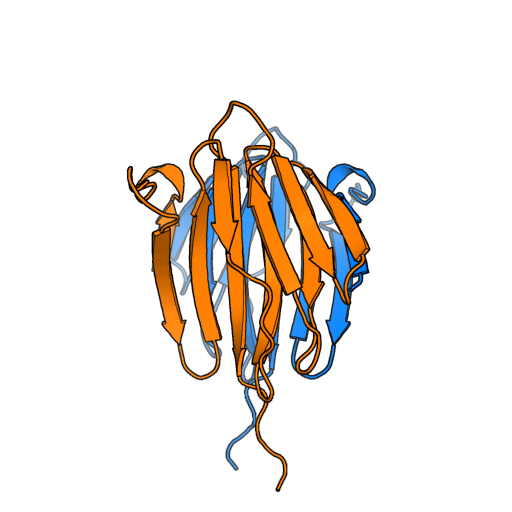7 -13.125 1 98.44 88 ASN A C 1
ATOM 687 O O . ASN A 1 88 ? 5.773 -11.797 -13.641 1 98.44 88 ASN A O 1
ATOM 691 N N . ASN A 1 89 ? 6.258 -13.562 -12.25 1 98.62 89 ASN A N 1
ATOM 692 C CA . ASN A 1 89 ? 7.629 -13.102 -12.055 1 98.62 89 ASN A CA 1
ATOM 693 C C . ASN A 1 89 ? 8.539 -13.547 -13.188 1 98.62 89 ASN A C 1
ATOM 695 O O . ASN A 1 89 ? 9.109 -14.641 -13.141 1 98.62 89 ASN A O 1
ATOM 699 N N . THR A 1 90 ? 8.711 -12.664 -14.055 1 97.56 90 THR A N 1
ATOM 700 C CA . THR A 1 90 ? 9.5 -12.977 -15.242 1 97.56 90 THR A CA 1
ATOM 701 C C . THR A 1 90 ? 10.969 -12.609 -15.023 1 97.56 90 THR A C 1
ATOM 703 O O . THR A 1 90 ? 11.781 -12.695 -15.953 1 97.56 90 THR A O 1
ATOM 706 N N . SER A 1 91 ? 11.305 -12.102 -13.867 1 97.69 91 SER A N 1
ATOM 707 C CA . SER A 1 91 ? 12.672 -11.688 -13.57 1 97.69 91 SER A CA 1
ATOM 708 C C . SER A 1 91 ? 13.438 -12.789 -12.844 1 97.69 91 SER A C 1
ATOM 710 O O . SER A 1 91 ? 12.891 -13.852 -12.562 1 97.69 91 SER A O 1
ATOM 712 N N . SER A 1 92 ? 14.75 -12.508 -12.602 1 98 92 SER A N 1
ATOM 713 C CA . SER A 1 92 ? 15.602 -13.484 -11.93 1 98 92 SER A CA 1
ATOM 714 C C . SER A 1 92 ? 15.656 -13.234 -10.43 1 98 92 SER A C 1
ATOM 716 O O . SER A 1 92 ? 16.266 -14 -9.688 1 98 92 SER A O 1
ATOM 718 N N . ASP A 1 93 ? 14.969 -12.203 -9.992 1 98.12 93 ASP A N 1
ATOM 719 C CA . ASP A 1 93 ? 14.984 -11.844 -8.578 1 98.12 93 ASP A CA 1
ATOM 720 C C . ASP A 1 93 ? 13.617 -12.07 -7.938 1 98.12 93 ASP A C 1
ATOM 722 O O . ASP A 1 93 ? 12.609 -12.219 -8.641 1 98.12 93 ASP A O 1
ATOM 726 N N . ASN A 1 94 ? 13.617 -12.164 -6.652 1 98.5 94 ASN A N 1
ATOM 727 C CA . ASN A 1 94 ? 12.352 -12.195 -5.93 1 98.5 94 ASN A CA 1
ATOM 728 C C . ASN A 1 94 ? 11.523 -10.938 -6.195 1 98.5 94 ASN A C 1
ATOM 730 O O . ASN A 1 94 ? 12.078 -9.852 -6.375 1 98.5 94 ASN A O 1
ATOM 734 N N . TRP A 1 95 ? 10.227 -11.172 -6.305 1 98.75 95 TRP A N 1
ATOM 735 C CA . TRP A 1 95 ? 9.266 -10.109 -6.539 1 98.75 95 TRP A CA 1
ATOM 736 C C . TRP A 1 95 ? 8.273 -10 -5.383 1 98.75 95 TRP A C 1
ATOM 738 O O . TRP A 1 95 ? 7.648 -10.992 -5 1 98.75 95 TRP A O 1
ATOM 748 N N . VAL A 1 96 ? 8.211 -8.789 -4.73 1 98.88 96 VAL A N 1
ATOM 749 C CA . VAL A 1 96 ? 7.359 -8.555 -3.568 1 98.88 96 VAL A CA 1
ATOM 750 C C . VAL A 1 96 ? 6.316 -7.488 -3.898 1 98.88 96 VAL A C 1
ATOM 752 O O . VAL A 1 96 ? 6.66 -6.355 -4.25 1 98.88 96 VAL A O 1
ATOM 755 N N . VAL A 1 97 ? 5.051 -7.91 -3.785 1 98.88 97 VAL A N 1
ATOM 756 C CA . VAL A 1 97 ? 3.943 -7.008 -4.094 1 98.88 97 VAL A CA 1
ATOM 757 C C . VAL A 1 97 ? 3.045 -6.855 -2.867 1 98.88 97 VAL A C 1
ATOM 759 O O . VAL A 1 97 ? 2.604 -7.852 -2.287 1 98.88 97 VAL A O 1
ATOM 762 N N . LEU A 1 98 ? 2.832 -5.633 -2.4 1 98.88 98 LEU A N 1
ATOM 763 C CA . LEU A 1 98 ? 1.834 -5.348 -1.375 1 98.88 98 LEU A CA 1
ATOM 764 C C . LEU A 1 98 ? 0.427 -5.375 -1.964 1 98.88 98 LEU A C 1
ATOM 766 O O . LEU A 1 98 ? 0.154 -4.703 -2.961 1 98.88 98 LEU A O 1
ATOM 770 N N . GLN A 1 99 ? -0.408 -6.141 -1.427 1 98.69 99 GLN A N 1
ATOM 771 C CA . GLN A 1 99 ? -1.795 -6.281 -1.856 1 98.69 99 GLN A CA 1
ATOM 772 C C . GLN A 1 99 ? -2.758 -5.758 -0.794 1 98.69 99 GLN A C 1
ATOM 774 O O . GLN A 1 99 ? -2.67 -6.141 0.374 1 98.69 99 GLN A O 1
ATOM 779 N N . ILE A 1 100 ? -3.598 -4.852 -1.137 1 97.69 100 ILE A N 1
ATOM 780 C CA . ILE A 1 100 ? -4.676 -4.375 -0.279 1 97.69 100 ILE A CA 1
ATOM 781 C C . ILE A 1 100 ? -6.023 -4.691 -0.924 1 97.69 100 ILE A C 1
ATOM 783 O O . ILE A 1 100 ? -6.383 -4.105 -1.949 1 97.69 100 ILE A O 1
ATOM 787 N N . LYS A 1 101 ? -6.77 -5.582 -0.325 1 96.88 101 LYS A N 1
ATOM 788 C CA . LYS A 1 101 ? -8.109 -5.953 -0.774 1 96.88 101 LYS A CA 1
ATOM 789 C C . LYS A 1 101 ? -9.18 -5.184 -0.008 1 96.88 101 LYS A C 1
ATOM 791 O O . LYS A 1 101 ? -9.094 -5.035 1.213 1 96.88 101 LYS A O 1
ATOM 796 N N . ILE A 1 102 ? -10.102 -4.691 -0.708 1 95.06 102 ILE A N 1
ATOM 797 C CA . ILE A 1 102 ? -11.242 -3.998 -0.121 1 95.06 102 ILE A CA 1
ATOM 798 C C . ILE A 1 102 ? -12.539 -4.664 -0.573 1 95.06 102 ILE A C 1
ATOM 800 O O . ILE A 1 102 ? -12.875 -4.648 -1.76 1 95.06 102 ILE A O 1
ATOM 804 N N . GLU A 1 103 ? -13.266 -5.195 0.376 1 93.62 103 GLU A N 1
ATOM 805 C CA . GLU A 1 103 ? -14.562 -5.785 0.048 1 93.62 103 GLU A CA 1
ATOM 806 C C . GLU A 1 103 ? -15.57 -4.711 -0.347 1 93.62 103 GLU A C 1
ATOM 808 O O . GLU A 1 103 ? -15.711 -3.697 0.339 1 93.62 103 GLU A O 1
ATOM 813 N N . THR A 1 104 ? -16.188 -4.898 -1.499 1 87.56 104 THR A N 1
ATOM 814 C CA . THR A 1 104 ? -17.156 -3.922 -1.981 1 87.56 104 THR A CA 1
ATOM 815 C C . THR A 1 104 ? -18.578 -4.379 -1.673 1 87.56 104 THR A C 1
ATOM 817 O O . THR A 1 104 ? -18.859 -5.578 -1.613 1 87.56 104 THR A O 1
ATOM 820 N N . SER A 1 105 ? -19.422 -3.766 -0.684 1 70.12 105 SER A N 1
ATOM 821 C CA . SER A 1 105 ? -20.797 -4.164 -0.374 1 70.12 105 SER A CA 1
ATOM 822 C C . SER A 1 105 ? -21.578 -4.477 -1.644 1 70.12 105 SER A C 1
ATOM 824 O O . SER A 1 105 ? -21.359 -3.846 -2.682 1 70.12 105 SER A O 1
ATOM 826 N N . LYS A 1 106 ? -22.141 -5.816 -1.839 1 54.22 106 LYS A N 1
ATOM 827 C CA . LYS A 1 106 ? -23.188 -6.059 -2.838 1 54.22 106 LYS A CA 1
ATOM 828 C C . LYS A 1 106 ? -24.344 -5.082 -2.67 1 54.22 106 LYS A C 1
ATOM 830 O O . LYS A 1 106 ? -24.969 -5.027 -1.606 1 54.22 106 LYS A O 1
ATOM 835 N N . LYS A 1 107 ? -24.281 -3.826 -3.09 1 42.88 107 LYS A N 1
ATOM 836 C CA . LYS A 1 107 ? -25.594 -3.189 -3.143 1 42.88 107 LYS A CA 1
ATOM 837 C C . LYS A 1 107 ? -26.641 -4.137 -3.719 1 42.88 107 LYS A C 1
ATOM 839 O O . LYS A 1 107 ? -26.594 -4.484 -4.898 1 42.88 107 LYS A O 1
ATOM 844 N N . ASP A 1 108 ? -26.875 -5.168 -3.037 1 32.03 108 ASP A N 1
ATOM 845 C CA . ASP A 1 108 ? -28.234 -5.57 -3.428 1 32.03 108 ASP A CA 1
ATOM 846 C C . ASP A 1 108 ? -29.219 -4.422 -3.24 1 32.03 108 ASP A C 1
ATOM 848 O O . ASP A 1 108 ? -29.109 -3.648 -2.289 1 32.03 108 ASP A O 1
ATOM 852 N N . MET B 1 1 ? -7.312 -0.864 -15.508 1 74.38 1 MET B N 1
ATOM 853 C CA . MET B 1 1 ? -6.262 -0.821 -14.5 1 74.38 1 MET B CA 1
ATOM 854 C C . MET B 1 1 ? -5.355 0.39 -14.703 1 74.38 1 MET B C 1
ATOM 856 O O . MET B 1 1 ? -4.973 0.7 -15.828 1 74.38 1 MET B O 1
ATOM 860 N N . GLU B 1 2 ? -5.309 1.185 -13.727 1 84.88 2 GLU B N 1
ATOM 861 C CA . GLU B 1 2 ? -4.449 2.363 -13.734 1 84.88 2 GLU B CA 1
ATOM 862 C C . GLU B 1 2 ? -3.133 2.09 -13.016 1 84.88 2 GLU B C 1
ATOM 864 O O . GLU B 1 2 ? -3.125 1.548 -11.906 1 84.88 2 GLU B O 1
ATOM 869 N N . LYS B 1 3 ? -2.012 2.348 -13.781 1 93.12 3 LYS B N 1
ATOM 870 C CA . LYS B 1 3 ? -0.675 2.148 -13.227 1 93.12 3 LYS B CA 1
ATOM 871 C C . LYS B 1 3 ? 0.1 3.461 -13.172 1 93.12 3 LYS B C 1
ATOM 873 O O . LYS B 1 3 ? 0.106 4.227 -14.141 1 93.12 3 LYS B O 1
ATOM 878 N N . ILE B 1 4 ? 0.688 3.682 -12.109 1 96.69 4 ILE B N 1
ATOM 879 C CA . ILE B 1 4 ? 1.543 4.848 -11.93 1 96.69 4 ILE B CA 1
ATOM 880 C C . ILE B 1 4 ? 2.816 4.445 -11.195 1 96.69 4 ILE B C 1
ATOM 882 O O . ILE B 1 4 ? 2.803 3.523 -10.375 1 96.69 4 ILE B O 1
ATOM 886 N N . ASN B 1 5 ? 3.904 5.055 -11.539 1 98.56 5 ASN B N 1
ATOM 887 C CA . ASN B 1 5 ? 5.098 4.91 -10.711 1 98.56 5 ASN B CA 1
ATOM 888 C C . ASN B 1 5 ? 5.254 6.078 -9.742 1 98.56 5 ASN B C 1
ATOM 890 O O . ASN B 1 5 ? 5.227 7.238 -10.156 1 98.56 5 ASN B O 1
ATOM 894 N N . ILE B 1 6 ? 5.457 5.77 -8.539 1 98.38 6 ILE B N 1
ATOM 895 C CA . ILE B 1 6 ? 5.484 6.758 -7.469 1 98.38 6 ILE B CA 1
ATOM 896 C C . ILE B 1 6 ? 6.578 7.785 -7.742 1 98.38 6 ILE B C 1
ATOM 898 O O . ILE B 1 6 ? 6.418 8.969 -7.441 1 98.38 6 ILE B O 1
ATOM 902 N N . ASN B 1 7 ? 7.645 7.387 -8.328 1 98 7 ASN B N 1
ATOM 903 C CA . ASN B 1 7 ? 8.758 8.289 -8.609 1 98 7 ASN B CA 1
ATOM 904 C C . ASN B 1 7 ? 8.344 9.414 -9.547 1 98 7 ASN B C 1
ATOM 906 O O . ASN B 1 7 ? 8.992 10.461 -9.586 1 98 7 ASN B O 1
ATOM 910 N N . ASP B 1 8 ? 7.305 9.203 -10.273 1 97.38 8 ASP B N 1
ATOM 911 C CA . ASP B 1 8 ? 6.91 10.164 -11.297 1 97.38 8 ASP B CA 1
ATOM 912 C C . ASP B 1 8 ? 6.004 11.25 -10.711 1 97.38 8 ASP B C 1
ATOM 914 O O . ASP B 1 8 ? 5.664 12.219 -11.391 1 97.38 8 ASP B O 1
ATOM 918 N N . ILE B 1 9 ? 5.637 11.07 -9.422 1 97.44 9 ILE B N 1
ATOM 919 C CA . ILE B 1 9 ? 4.625 11.984 -8.906 1 97.44 9 ILE B CA 1
ATOM 920 C C . ILE B 1 9 ? 5.074 12.539 -7.555 1 97.44 9 ILE B C 1
ATOM 922 O O . ILE B 1 9 ? 4.246 12.961 -6.738 1 97.44 9 ILE B O 1
ATOM 926 N N . LEU B 1 10 ? 6.336 12.469 -7.277 1 97.56 10 LEU B N 1
ATOM 927 C CA . LEU B 1 10 ? 6.887 13.055 -6.062 1 97.56 10 LEU B CA 1
ATOM 928 C C . LEU B 1 10 ? 6.969 14.578 -6.184 1 97.56 10 LEU B C 1
ATOM 930 O O . LEU B 1 10 ? 7.797 15.102 -6.93 1 97.56 10 LEU B O 1
ATOM 934 N N . ASP B 1 11 ? 6.02 15.273 -5.578 1 97.06 11 ASP B N 1
ATOM 935 C CA . ASP B 1 11 ? 5.961 16.734 -5.617 1 97.06 11 ASP B CA 1
ATOM 936 C C . ASP B 1 11 ? 5.938 17.312 -4.207 1 97.06 11 ASP B C 1
ATOM 938 O O . ASP B 1 11 ? 4.879 17.688 -3.701 1 97.06 11 ASP B O 1
ATOM 942 N N . PHE B 1 12 ? 7.105 17.5 -3.66 1 97.75 12 PHE B N 1
ATOM 943 C CA . PHE B 1 12 ? 7.234 18.047 -2.311 1 97.75 12 PHE B CA 1
ATOM 944 C C . PHE B 1 12 ? 6.945 19.531 -2.289 1 97.75 12 PHE B C 1
ATOM 946 O O . PHE B 1 12 ? 7.184 20.234 -3.275 1 97.75 12 PHE B O 1
ATOM 953 N N . ALA B 1 13 ? 6.418 20 -1.18 1 96.5 13 ALA B N 1
ATOM 954 C CA . ALA B 1 13 ? 6.195 21.422 -0.966 1 96.5 13 ALA B CA 1
ATOM 955 C C . ALA B 1 13 ? 7.199 22 0.035 1 96.5 13 ALA B C 1
ATOM 957 O O . ALA B 1 13 ? 7.617 21.297 0.964 1 96.5 13 ALA B O 1
ATOM 958 N N . ALA B 1 14 ? 7.531 23.219 -0.102 1 92.62 14 ALA B N 1
ATOM 959 C CA . ALA B 1 14 ? 8.57 23.828 0.717 1 92.62 14 ALA B CA 1
ATOM 960 C C . ALA B 1 14 ? 8.031 24.203 2.096 1 92.62 14 ALA B C 1
ATOM 962 O O . ALA B 1 14 ? 8.703 24 3.109 1 92.62 14 ALA B O 1
ATOM 963 N N . GLU B 1 15 ? 6.844 24.672 2.084 1 94.5 15 GLU B N 1
ATOM 964 C CA . GLU B 1 15 ? 6.371 25.328 3.303 1 94.5 15 GLU B CA 1
ATOM 965 C C . GLU B 1 15 ? 5.703 24.312 4.238 1 94.5 15 GLU B C 1
ATOM 967 O O . GLU B 1 15 ? 5.785 24.438 5.461 1 94.5 15 GLU B O 1
ATOM 972 N N . LYS B 1 16 ? 4.996 23.406 3.654 1 96.94 16 LYS B N 1
ATOM 973 C CA . LYS B 1 16 ? 4.293 22.406 4.453 1 96.94 16 LYS B CA 1
ATOM 974 C C . LYS B 1 16 ? 4.238 21.078 3.732 1 96.94 16 LYS B C 1
ATOM 976 O O . LYS B 1 16 ? 4.582 20.984 2.553 1 96.94 16 LYS B O 1
ATOM 981 N N . SER B 1 17 ? 3.83 20.062 4.516 1 97.81 17 SER B N 1
ATOM 982 C CA . SER B 1 17 ? 3.684 18.734 3.914 1 97.81 17 SER B CA 1
ATOM 983 C C . SER B 1 17 ? 2.662 18.766 2.781 1 97.81 17 SER B C 1
ATOM 985 O O . SER B 1 17 ? 1.815 19.656 2.717 1 97.81 17 SER B O 1
ATOM 987 N N . ALA B 1 18 ? 2.848 17.891 1.858 1 97.94 18 ALA B N 1
ATOM 988 C CA . ALA B 1 18 ? 1.943 17.781 0.716 1 97.94 18 ALA B CA 1
ATOM 989 C C . ALA B 1 18 ? 1.321 16.391 0.639 1 97.94 18 ALA B C 1
ATOM 991 O O . ALA B 1 18 ? 1.911 15.406 1.105 1 97.94 18 ALA B O 1
ATOM 992 N N . ARG B 1 19 ? 0.104 16.344 0.095 1 98.12 19 ARG B N 1
ATOM 993 C CA . ARG B 1 19 ? -0.512 15.07 -0.279 1 98.12 19 ARG B CA 1
ATOM 994 C C . ARG B 1 19 ? -0.746 15 -1.784 1 98.12 19 ARG B C 1
ATOM 996 O O . ARG B 1 19 ? -1.341 15.906 -2.369 1 98.12 19 ARG B O 1
ATOM 1003 N N . LYS B 1 20 ? -0.244 14.008 -2.402 1 98.19 20 LYS B N 1
ATOM 1004 C CA . LYS B 1 20 ? -0.449 13.773 -3.828 1 98.19 20 LYS B CA 1
ATOM 1005 C C . LYS B 1 20 ? -1.443 12.641 -4.062 1 98.19 20 LYS B C 1
ATOM 1007 O O . LYS B 1 20 ? -1.171 11.484 -3.719 1 98.19 20 LYS B O 1
ATOM 1012 N N . ALA B 1 21 ? -2.586 12.938 -4.699 1 97.31 21 ALA B N 1
ATOM 1013 C CA . ALA B 1 21 ? -3.592 11.914 -5 1 97.31 21 ALA B CA 1
ATOM 1014 C C . ALA B 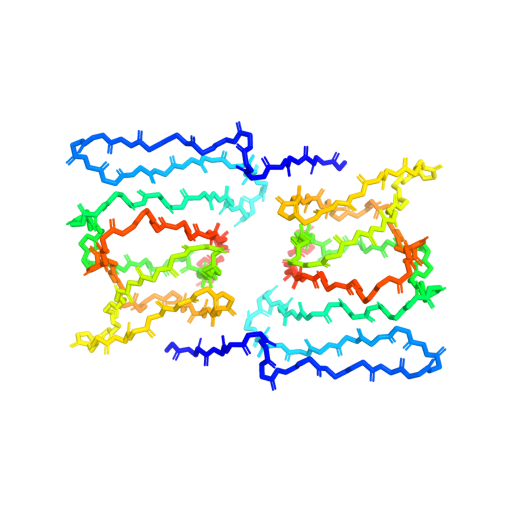1 21 ? -3.084 10.938 -6.055 1 97.31 21 ALA B C 1
ATOM 1016 O O . ALA B 1 21 ? -2.41 11.336 -7.008 1 97.31 21 ALA B O 1
ATOM 1017 N N . ILE B 1 22 ? -3.4 9.672 -5.922 1 97.25 22 ILE B N 1
ATOM 1018 C CA . ILE B 1 22 ? -3.082 8.656 -6.918 1 97.25 22 ILE B CA 1
ATOM 1019 C C . ILE B 1 22 ? -4.367 8.141 -7.562 1 97.25 22 ILE B C 1
ATOM 1021 O O . ILE B 1 22 ? -4.629 8.398 -8.742 1 97.25 22 ILE B O 1
ATOM 1025 N N . PHE B 1 23 ? -5.188 7.363 -6.715 1 94.62 23 PHE B N 1
ATOM 1026 C CA . PHE B 1 23 ? -6.5 6.91 -7.16 1 94.62 23 PHE B CA 1
ATOM 1027 C C . PHE B 1 23 ? -7.559 7.191 -6.098 1 94.62 23 PHE B C 1
ATOM 1029 O O . PHE B 1 23 ? -7.293 7.07 -4.902 1 94.62 23 PHE B O 1
ATOM 1036 N N . LYS B 1 24 ? -8.766 7.543 -6.574 1 93.94 24 LYS B N 1
ATOM 1037 C CA . LYS B 1 24 ? -9.969 7.609 -5.758 1 93.94 24 LYS B CA 1
ATOM 1038 C C . LYS B 1 24 ? -11.117 6.836 -6.41 1 93.94 24 LYS B C 1
ATOM 1040 O O . LYS B 1 24 ? -11.594 7.207 -7.484 1 93.94 24 LYS B O 1
ATOM 1045 N N . GLU B 1 25 ? -11.445 5.758 -5.816 1 90.19 25 GLU B N 1
ATOM 1046 C CA . GLU B 1 25 ? -12.461 4.859 -6.367 1 90.19 25 GLU B CA 1
ATOM 1047 C C . GLU B 1 25 ? -13.406 4.363 -5.281 1 90.19 25 GLU B C 1
ATOM 1049 O O . GLU B 1 25 ? -12.992 3.629 -4.379 1 90.19 25 GLU B O 1
ATOM 1054 N N . GLY B 1 26 ? -14.734 4.746 -5.414 1 88.5 26 GLY B N 1
ATOM 1055 C CA . GLY B 1 26 ? -15.68 4.305 -4.402 1 88.5 26 GLY B CA 1
ATOM 1056 C C . GLY B 1 26 ? -15.305 4.742 -3 1 88.5 26 GLY B C 1
ATOM 1057 O O . GLY B 1 26 ? -15.18 5.941 -2.732 1 88.5 26 GLY B O 1
ATOM 1058 N N . GLN B 1 27 ? -15.016 3.689 -2.15 1 89.06 27 GLN B N 1
ATOM 1059 C CA . GLN B 1 27 ? -14.688 3.955 -0.754 1 89.06 27 GLN B CA 1
ATOM 1060 C C . GLN B 1 27 ? -13.18 4.121 -0.568 1 89.06 27 GLN B C 1
ATOM 1062 O O . GLN B 1 27 ? -12.711 4.332 0.551 1 89.06 27 GLN B O 1
ATOM 1067 N N . LEU B 1 28 ? -12.492 4.047 -1.68 1 94 28 LEU B N 1
ATOM 1068 C CA . LEU B 1 28 ? -11.039 4.047 -1.603 1 94 28 LEU B CA 1
ATOM 1069 C C . LEU B 1 28 ? -10.477 5.398 -2.033 1 94 28 LEU B C 1
ATOM 1071 O O . LEU B 1 28 ? -10.883 5.949 -3.059 1 94 28 LEU B O 1
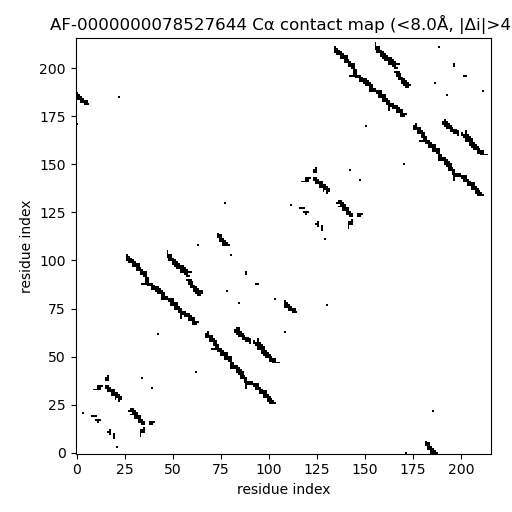ATOM 1075 N N . ASP B 1 29 ? -9.648 5.961 -1.231 1 96.88 29 ASP B N 1
ATOM 1076 C CA . ASP B 1 29 ? -8.867 7.148 -1.56 1 96.88 29 ASP B CA 1
ATOM 1077 C C . ASP B 1 29 ? -7.383 6.918 -1.298 1 96.88 29 ASP B C 1
ATOM 1079 O O . ASP B 1 29 ? -6.953 6.84 -0.144 1 96.88 29 ASP B O 1
ATOM 1083 N N . THR B 1 30 ? -6.535 6.762 -2.379 1 98 30 THR B N 1
ATOM 1084 C CA . THR B 1 30 ? -5.117 6.445 -2.301 1 98 30 THR B CA 1
ATOM 1085 C C . THR B 1 30 ? -4.27 7.66 -2.658 1 98 30 THR B C 1
ATOM 1087 O O . THR B 1 30 ? -4.535 8.344 -3.65 1 98 30 THR B O 1
ATOM 1090 N N . GLY B 1 31 ? -3.289 7.953 -1.868 1 98.44 31 GLY B N 1
ATOM 1091 C CA . GLY B 1 31 ? -2.393 9.07 -2.141 1 98.44 31 GLY B CA 1
ATOM 1092 C C . GLY B 1 31 ? -1.05 8.938 -1.447 1 98.44 31 GLY B C 1
ATOM 1093 O O . GLY B 1 31 ? -0.792 7.941 -0.766 1 98.44 31 GLY B O 1
ATOM 1094 N N . LEU B 1 32 ? -0.189 9.898 -1.688 1 98.81 32 LEU B N 1
ATOM 1095 C CA . LEU B 1 32 ? 1.115 10 -1.042 1 98.81 32 LEU B CA 1
ATOM 1096 C C . LEU B 1 32 ? 1.143 11.148 -0.042 1 98.81 32 LEU B C 1
ATOM 1098 O O . LEU B 1 32 ? 0.661 12.242 -0.337 1 98.81 32 LEU B O 1
ATOM 1102 N N . LEU B 1 33 ? 1.639 10.852 1.108 1 98.75 33 LEU B N 1
ATOM 1103 C CA . LEU B 1 33 ? 2.049 11.898 2.033 1 98.75 33 LEU B CA 1
ATOM 1104 C C . LEU B 1 33 ? 3.529 12.227 1.865 1 98.75 33 LEU B C 1
ATOM 1106 O O . LEU B 1 33 ? 4.379 11.336 1.967 1 98.75 33 LEU B O 1
ATOM 1110 N N . LEU B 1 34 ? 3.807 13.438 1.602 1 98.88 34 LEU B N 1
ATOM 1111 C CA . LEU B 1 34 ? 5.168 13.883 1.313 1 98.88 34 LEU B CA 1
ATOM 1112 C C . LEU B 1 34 ? 5.645 14.883 2.361 1 98.88 34 LEU B C 1
ATOM 1114 O O . LEU B 1 34 ? 5.039 15.945 2.533 1 98.88 34 LEU B O 1
ATOM 1118 N N . TYR B 1 35 ? 6.688 14.523 3.02 1 98.81 35 TYR B N 1
ATOM 1119 C CA . TYR B 1 35 ? 7.227 15.367 4.086 1 98.81 35 TYR B CA 1
ATOM 1120 C C . TYR B 1 35 ? 8.68 15.742 3.803 1 98.81 35 TYR B C 1
ATOM 1122 O O . TYR B 1 35 ? 9.562 14.883 3.805 1 98.81 35 TYR B O 1
ATOM 1130 N N . ALA B 1 36 ? 8.961 17 3.59 1 98.62 36 ALA B N 1
ATOM 1131 C CA . ALA B 1 36 ? 10.344 17.469 3.689 1 98.62 36 ALA B CA 1
ATOM 1132 C C . ALA B 1 36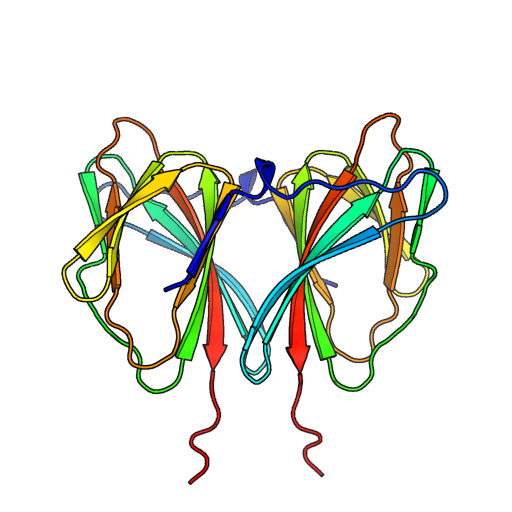 ? 10.805 17.5 5.141 1 98.62 36 ALA B C 1
ATOM 1134 O O . ALA B 1 36 ? 10 17.375 6.062 1 98.62 36 ALA B O 1
ATOM 1135 N N . PRO B 1 37 ? 12.156 17.594 5.293 1 98.38 37 PRO B N 1
ATOM 1136 C CA . PRO B 1 37 ? 12.664 17.594 6.672 1 98.38 37 PRO B CA 1
ATOM 1137 C C . PRO B 1 37 ? 11.969 18.625 7.555 1 98.38 37 PRO B C 1
ATOM 1139 O O . PRO B 1 37 ? 11.852 19.797 7.18 1 98.38 37 PRO B O 1
ATOM 1142 N N . GLY B 1 38 ? 11.422 18.125 8.664 1 98.19 38 GLY B N 1
ATOM 1143 C CA . GLY B 1 38 ? 10.82 19.016 9.648 1 98.19 38 GLY B CA 1
ATOM 1144 C C . GLY B 1 38 ? 9.32 19.188 9.469 1 98.19 38 GLY B C 1
ATOM 1145 O O . GLY B 1 38 ? 8.641 19.688 10.359 1 98.19 38 GLY B O 1
ATOM 1146 N N . GLN B 1 39 ? 8.727 18.766 8.367 1 98.69 39 GLN B N 1
ATOM 1147 C CA . GLN B 1 39 ? 7.305 18.938 8.094 1 98.69 39 GLN B CA 1
ATOM 1148 C C . GLN B 1 39 ? 6.469 17.906 8.836 1 98.69 39 GLN B C 1
ATOM 1150 O O . GLN B 1 39 ? 6.961 16.828 9.172 1 98.69 39 GLN B O 1
ATOM 1155 N N . THR B 1 40 ? 5.172 18.328 9.117 1 98.25 40 THR B N 1
ATOM 1156 C CA . THR B 1 40 ? 4.34 17.516 10 1 98.25 40 THR B CA 1
ATOM 1157 C C . THR B 1 40 ? 2.9 17.469 9.5 1 98.25 40 THR B C 1
ATOM 1159 O O . THR B 1 40 ? 2.506 18.281 8.656 1 98.25 40 THR B O 1
ATOM 1162 N N . THR B 1 41 ? 2.184 16.484 9.875 1 97.81 41 THR B N 1
ATOM 1163 C CA . THR B 1 41 ? 0.728 16.453 9.961 1 97.81 41 THR B CA 1
ATOM 1164 C C . THR B 1 41 ? 0.274 16.438 11.414 1 97.81 41 THR B C 1
ATOM 1166 O O . THR B 1 41 ? 0.601 15.523 12.164 1 97.81 41 THR B O 1
ATOM 1169 N N . PRO B 1 42 ? -0.42 17.5 11.836 1 96.88 42 PRO B N 1
ATOM 1170 C CA . PRO B 1 42 ? -0.86 17.516 13.234 1 96.88 42 PRO B CA 1
ATOM 1171 C C . PRO B 1 42 ? -1.768 16.344 13.594 1 96.88 42 PRO B C 1
ATOM 1173 O O . PRO B 1 42 ? -2.445 15.797 12.719 1 96.88 42 PRO B O 1
ATOM 1176 N N . ASP B 1 43 ? -1.865 15.984 14.859 1 96.31 43 ASP B N 1
ATOM 1177 C CA . ASP B 1 43 ? -2.729 14.914 15.344 1 96.31 43 ASP B CA 1
ATOM 1178 C C . ASP B 1 43 ? -4.191 15.188 15 1 96.31 43 ASP B C 1
ATOM 1180 O O . ASP B 1 43 ? -4.684 16.297 15.211 1 96.31 43 ASP B O 1
ATOM 1184 N N . HIS B 1 44 ? -4.793 14.188 14.477 1 96.06 44 HIS B N 1
ATOM 1185 C CA . HIS B 1 44 ? -6.211 14.25 14.141 1 96.06 44 HIS B CA 1
ATOM 1186 C C . HIS B 1 44 ? -6.832 12.859 14.086 1 96.06 44 HIS B C 1
ATOM 1188 O O . HIS B 1 44 ? -6.125 11.859 14.195 1 96.06 44 HIS B O 1
ATOM 1194 N N . LYS B 1 45 ? -8.117 12.766 14 1 94.5 45 LYS B N 1
ATOM 1195 C CA . LYS B 1 45 ? -8.797 11.477 13.883 1 94.5 45 LYS B CA 1
ATOM 1196 C C . LYS B 1 45 ? -9.93 11.547 12.859 1 94.5 45 LYS B C 1
ATOM 1198 O O . LYS B 1 45 ? -10.406 12.633 12.523 1 94.5 45 LYS B O 1
ATOM 1203 N N . HIS B 1 46 ? -10.148 10.414 12.352 1 93.81 46 HIS B N 1
ATOM 1204 C CA . HIS B 1 46 ? -11.297 10.234 11.469 1 93.81 46 HIS B CA 1
ATOM 1205 C C . HIS B 1 46 ? -12.336 9.32 12.102 1 93.81 46 HIS B C 1
ATOM 1207 O O . HIS B 1 46 ? -11.992 8.32 12.742 1 93.81 46 HIS B O 1
ATOM 1213 N N . SER B 1 47 ? -13.594 9.695 11.938 1 93.88 47 SER B N 1
ATOM 1214 C CA . SER B 1 47 ? -14.648 8.867 12.531 1 93.88 47 SER B CA 1
ATOM 1215 C C . SER B 1 47 ? -15.125 7.801 11.562 1 93.88 47 SER B C 1
ATOM 1217 O O . SER B 1 47 ? -15.695 6.789 11.977 1 93.88 47 SER B O 1
ATOM 1219 N N . ASP B 1 48 ? -14.875 7.926 10.312 1 94.75 48 ASP B N 1
ATOM 1220 C CA . ASP B 1 48 ? -15.508 7.062 9.32 1 94.75 48 ASP B CA 1
ATOM 1221 C C . ASP B 1 48 ? -14.492 6.566 8.289 1 94.75 48 ASP B C 1
ATOM 1223 O O . ASP B 1 48 ? -14.859 6.207 7.168 1 94.75 48 ASP B O 1
ATOM 1227 N N . ILE B 1 49 ? -13.195 6.641 8.695 1 95.31 49 ILE B N 1
ATOM 1228 C CA . ILE B 1 49 ? -12.172 6.242 7.738 1 95.31 49 ILE B CA 1
ATOM 1229 C C . ILE B 1 49 ? -11.141 5.355 8.43 1 95.31 49 ILE B C 1
ATOM 1231 O O . ILE B 1 49 ? -10.609 5.711 9.484 1 95.31 49 ILE B O 1
ATOM 1235 N N . ASP B 1 50 ? -10.914 4.207 7.906 1 95.06 50 ASP B N 1
ATOM 1236 C CA . ASP B 1 50 ? -9.727 3.422 8.203 1 95.06 50 ASP B CA 1
ATOM 1237 C C . ASP B 1 50 ? -8.578 3.793 7.266 1 95.06 50 ASP B C 1
ATOM 1239 O O . ASP B 1 50 ? -8.797 4.137 6.105 1 95.06 50 ASP B O 1
ATOM 1243 N N . GLU B 1 51 ? -7.355 3.66 7.789 1 96.19 51 GLU B N 1
ATOM 1244 C CA . GLU B 1 51 ? -6.223 4.031 6.949 1 96.19 51 GLU B CA 1
ATOM 1245 C C . GLU B 1 51 ? -5.094 3.01 7.062 1 96.19 51 GLU B C 1
ATOM 1247 O O . GLU B 1 51 ? -4.84 2.473 8.141 1 96.19 51 GLU B O 1
ATOM 1252 N N . VAL B 1 52 ? -4.484 2.732 6.004 1 97.19 52 VAL B N 1
ATOM 1253 C CA . VAL B 1 52 ? -3.217 2.01 5.941 1 97.19 52 VAL B CA 1
ATOM 1254 C C . VAL B 1 52 ? -2.104 2.955 5.5 1 97.19 52 VAL B C 1
ATOM 1256 O O . VAL B 1 52 ? -2.26 3.701 4.531 1 97.19 52 VAL B O 1
ATOM 1259 N N . PHE B 1 53 ? -0.989 2.949 6.23 1 98.38 53 PHE B N 1
ATOM 1260 C CA . PHE B 1 53 ? 0.205 3.701 5.867 1 98.38 53 PHE B CA 1
ATOM 1261 C C . PHE B 1 53 ? 1.365 2.764 5.559 1 98.38 53 PHE B C 1
ATOM 1263 O O . PHE B 1 53 ? 1.623 1.82 6.309 1 98.38 53 PHE B O 1
ATOM 1270 N N . TYR B 1 54 ? 1.988 2.969 4.477 1 98.81 54 TYR B N 1
ATOM 1271 C CA . TYR B 1 54 ? 3.197 2.242 4.105 1 98.81 54 TYR B CA 1
ATOM 1272 C C . TYR B 1 54 ? 4.344 3.201 3.816 1 98.81 54 TYR B C 1
ATOM 1274 O O . TYR B 1 54 ? 4.223 4.086 2.967 1 98.81 54 TYR B O 1
ATOM 1282 N N . VAL B 1 55 ? 5.477 2.973 4.523 1 98.94 55 VAL B N 1
ATOM 1283 C CA . VAL B 1 55 ? 6.609 3.879 4.336 1 98.94 55 VAL B CA 1
ATOM 1284 C C . VAL B 1 55 ? 7.406 3.461 3.104 1 98.94 55 VAL B C 1
ATOM 1286 O O . VAL B 1 55 ? 8.078 2.426 3.111 1 98.94 55 VAL B O 1
ATOM 1289 N N . ILE B 1 56 ? 7.348 4.285 2.152 1 98.81 56 ILE B N 1
ATOM 1290 C CA . ILE B 1 56 ? 8.016 3.996 0.889 1 98.81 56 ILE B CA 1
ATOM 1291 C C . ILE B 1 56 ? 9.5 4.328 1.006 1 98.81 56 ILE B C 1
ATOM 1293 O O . ILE B 1 56 ? 10.352 3.539 0.589 1 98.81 56 ILE B O 1
ATOM 1297 N N . SER B 1 57 ? 9.797 5.48 1.505 1 98.62 57 SER B N 1
ATOM 1298 C CA . SER B 1 57 ? 11.18 5.902 1.688 1 98.62 57 SER B CA 1
ATOM 1299 C C . SER B 1 57 ? 11.312 6.887 2.848 1 98.62 57 SER B C 1
ATOM 1301 O O . SER B 1 57 ? 10.367 7.617 3.154 1 98.62 57 SER B O 1
ATOM 1303 N N . GLY B 1 58 ? 12.508 6.871 3.441 1 98.44 58 GLY B N 1
ATOM 1304 C CA . GLY B 1 58 ? 12.773 7.758 4.562 1 98.44 58 GLY B CA 1
ATOM 1305 C C . GLY B 1 58 ? 12.266 7.211 5.887 1 98.44 58 GLY B C 1
ATOM 1306 O O . GLY B 1 58 ? 12.062 6.004 6.027 1 98.44 58 GLY B O 1
ATOM 1307 N N . GLU B 1 59 ? 12.297 8.07 6.84 1 98.62 59 GLU B N 1
ATOM 1308 C CA . GLU B 1 59 ? 11.852 7.73 8.188 1 98.62 59 GLU B CA 1
ATOM 1309 C C . GLU B 1 59 ? 11.234 8.938 8.883 1 98.62 59 GLU B C 1
ATOM 1311 O O . GLU B 1 59 ? 11.422 10.078 8.445 1 98.62 59 GLU B O 1
ATOM 1316 N N . GLY B 1 60 ? 10.508 8.656 9.883 1 98.31 60 GLY B N 1
ATOM 1317 C CA . GLY B 1 60 ? 9.859 9.672 10.695 1 98.31 60 GLY B CA 1
ATOM 1318 C C . GLY B 1 60 ? 9.195 9.109 11.938 1 98.31 60 GLY B C 1
ATOM 1319 O O . GLY B 1 60 ? 9.5 7.984 12.352 1 98.31 60 GLY B O 1
ATOM 1320 N N . THR B 1 61 ? 8.445 9.961 12.562 1 98.06 61 THR B N 1
ATOM 1321 C CA . THR B 1 61 ? 7.707 9.547 13.742 1 98.06 61 THR B CA 1
ATOM 1322 C C . THR B 1 61 ? 6.207 9.734 13.539 1 98.06 61 THR B C 1
ATOM 1324 O O . THR B 1 61 ? 5.777 10.742 12.969 1 98.06 61 THR B O 1
ATOM 1327 N N . ILE B 1 62 ? 5.492 8.773 13.938 1 97.5 62 ILE B N 1
ATOM 1328 C CA . ILE B 1 62 ? 4.039 8.883 13.977 1 97.5 62 ILE B CA 1
ATOM 1329 C C . ILE B 1 62 ? 3.561 8.938 15.43 1 97.5 62 ILE B C 1
ATOM 1331 O O . ILE B 1 62 ? 4.074 8.211 16.281 1 97.5 62 ILE B O 1
ATOM 1335 N N . THR B 1 63 ? 2.658 9.758 15.664 1 95.75 63 THR B N 1
ATOM 1336 C CA . THR B 1 63 ? 2.018 9.812 16.969 1 95.75 63 THR B CA 1
ATOM 1337 C C . THR B 1 63 ? 0.701 9.039 16.953 1 95.75 63 THR B C 1
ATOM 1339 O O . THR B 1 63 ? -0.139 9.25 16.078 1 95.75 63 THR B O 1
ATOM 1342 N N . ILE B 1 64 ? 0.608 8.141 17.875 1 91.94 64 ILE B N 1
ATOM 1343 C CA . ILE B 1 64 ? -0.609 7.352 18.047 1 91.94 64 ILE B CA 1
ATOM 1344 C C . ILE B 1 64 ? -1.114 7.469 19.484 1 91.94 64 ILE B C 1
ATOM 1346 O O . ILE B 1 64 ? -0.453 7.016 20.422 1 91.94 64 ILE B O 1
ATOM 1350 N N . ASN B 1 65 ? -2.338 7.992 19.625 1 90.06 65 ASN B N 1
ATOM 1351 C CA . ASN B 1 65 ? -2.885 8.203 20.953 1 90.06 65 ASN B CA 1
ATOM 1352 C C . ASN B 1 65 ? -1.848 8.805 21.891 1 90.06 65 ASN B C 1
ATOM 1354 O O . ASN B 1 65 ? -1.617 8.289 23 1 90.06 65 ASN B O 1
ATOM 1358 N N . ASN B 1 66 ? -1.083 9.695 21.438 1 87.5 66 ASN B N 1
ATOM 1359 C CA . ASN B 1 66 ? -0.135 10.508 22.172 1 87.5 66 ASN B CA 1
ATOM 1360 C C . ASN B 1 66 ? 1.178 9.773 22.422 1 87.5 66 ASN B C 1
ATOM 1362 O O . ASN B 1 66 ? 1.984 10.18 23.25 1 87.5 66 ASN B O 1
ATOM 1366 N N . GLU B 1 67 ? 1.255 8.68 21.797 1 93.19 67 GLU B N 1
ATOM 1367 C CA . GLU B 1 67 ? 2.518 7.949 21.844 1 93.19 67 GLU B CA 1
ATOM 1368 C C . GLU B 1 67 ? 3.254 8.039 20.516 1 93.19 67 GLU B C 1
ATOM 1370 O O . GLU B 1 67 ? 2.65 7.867 19.453 1 93.19 67 GLU B O 1
ATOM 1375 N N . GLU B 1 68 ? 4.539 8.219 20.625 1 94.88 68 GLU B N 1
ATOM 1376 C CA . GLU B 1 68 ? 5.352 8.352 19.406 1 94.88 68 GLU B CA 1
ATOM 1377 C C . GLU B 1 68 ? 5.961 7.012 19.016 1 94.88 68 GLU B C 1
ATOM 1379 O O . GLU B 1 68 ? 6.5 6.289 19.859 1 94.88 68 GLU B O 1
ATOM 1384 N N . VAL B 1 69 ? 5.887 6.766 17.797 1 95.81 69 VAL B N 1
ATOM 1385 C CA . VAL B 1 69 ? 6.461 5.547 17.234 1 95.81 69 VAL B CA 1
ATOM 1386 C C . VAL B 1 69 ? 7.34 5.895 16.031 1 95.81 69 VAL B C 1
ATOM 1388 O O . VAL B 1 69 ? 6.914 6.617 15.133 1 95.81 69 VAL B O 1
ATOM 1391 N N . LEU B 1 70 ? 8.562 5.371 16.062 1 97.5 70 LEU B N 1
ATOM 1392 C CA . LEU B 1 70 ? 9.445 5.543 14.922 1 97.5 70 LEU B CA 1
ATOM 1393 C C . LEU B 1 70 ? 9.031 4.625 13.773 1 97.5 70 LEU B C 1
ATOM 1395 O O . LEU B 1 70 ? 8.734 3.447 13.992 1 97.5 70 LEU B O 1
ATOM 1399 N N . VAL B 1 71 ? 9.047 5.203 12.609 1 98.19 71 VAL B N 1
ATOM 1400 C CA . VAL B 1 71 ? 8.734 4.391 11.438 1 98.19 71 VAL B CA 1
ATOM 1401 C C . VAL B 1 71 ? 9.781 4.629 10.352 1 98.19 71 VAL B C 1
ATOM 1403 O O . VAL B 1 71 ? 10.312 5.734 10.227 1 98.19 71 VAL B O 1
ATOM 1406 N N . LYS B 1 72 ? 10.039 3.578 9.594 1 98.56 72 LYS B N 1
ATOM 1407 C CA . LYS B 1 72 ? 11.062 3.619 8.555 1 98.56 72 LYS B CA 1
ATOM 1408 C C . LYS B 1 72 ? 10.609 2.875 7.305 1 98.56 72 LYS B C 1
ATOM 1410 O O . LYS B 1 72 ? 9.523 2.295 7.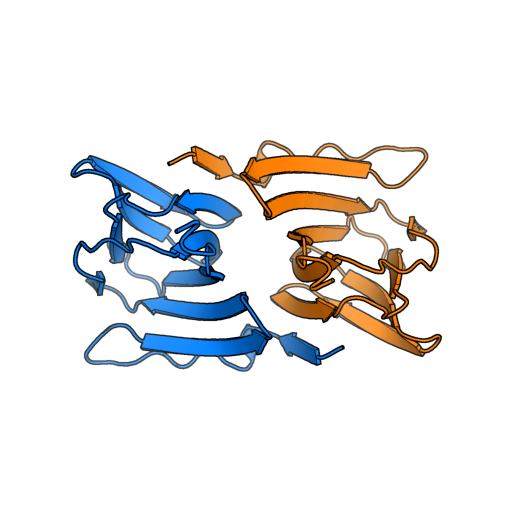281 1 98.56 72 LYS B O 1
ATOM 1415 N N . GLU B 1 73 ? 11.453 2.951 6.34 1 98.69 73 GLU B N 1
ATOM 1416 C CA . GLU B 1 73 ? 11.156 2.326 5.055 1 98.69 73 GLU B CA 1
ATOM 1417 C C . GLU B 1 73 ? 10.648 0.898 5.238 1 98.69 73 GLU B C 1
ATOM 1419 O O . GLU B 1 73 ? 11.219 0.129 6.02 1 98.69 73 GLU B O 1
ATOM 1424 N N . LYS B 1 74 ? 9.562 0.583 4.605 1 98.81 74 LYS B N 1
ATOM 1425 C CA . LYS B 1 74 ? 8.93 -0.728 4.496 1 98.81 74 LYS B CA 1
ATOM 1426 C C . LYS B 1 74 ? 8.141 -1.062 5.762 1 98.81 74 LYS B C 1
ATOM 1428 O O . LYS B 1 74 ? 7.637 -2.178 5.906 1 98.81 74 LYS B O 1
ATOM 1433 N N . ASP B 1 75 ? 8.047 -0.087 6.703 1 98.75 75 ASP B N 1
ATOM 1434 C CA . ASP B 1 75 ? 7.055 -0.25 7.762 1 98.75 75 ASP B CA 1
ATOM 1435 C C . ASP B 1 75 ? 5.641 -0.066 7.219 1 98.75 75 ASP B C 1
ATOM 1437 O O . ASP B 1 75 ? 5.398 0.806 6.383 1 98.75 75 ASP B O 1
ATOM 1441 N N . ILE B 1 76 ? 4.695 -0.832 7.676 1 98.62 76 ILE B N 1
ATOM 1442 C CA . ILE B 1 76 ? 3.275 -0.708 7.355 1 98.62 76 ILE B CA 1
ATOM 1443 C C . ILE B 1 76 ? 2.461 -0.614 8.641 1 98.62 76 ILE B C 1
ATOM 1445 O O . ILE B 1 76 ? 2.736 -1.321 9.609 1 98.62 76 ILE B O 1
ATOM 1449 N N . ILE B 1 77 ? 1.479 0.302 8.602 1 97.31 77 ILE B N 1
ATOM 1450 C CA . ILE B 1 77 ? 0.68 0.62 9.781 1 97.31 77 ILE B CA 1
ATOM 1451 C C . ILE B 1 77 ? -0.803 0.604 9.414 1 97.31 77 ILE B C 1
ATOM 1453 O O . ILE B 1 77 ? -1.192 1.082 8.344 1 97.31 77 ILE B O 1
ATOM 1457 N N . PHE B 1 78 ? -1.583 0.029 10.227 1 96.44 78 PHE B N 1
ATOM 1458 C CA . PHE B 1 78 ? -3.033 0.159 10.133 1 96.44 78 PHE B CA 1
ATOM 1459 C C . PHE B 1 78 ? -3.561 1.091 11.219 1 96.44 78 PHE B C 1
ATOM 1461 O O . PHE B 1 78 ? -3.273 0.901 12.406 1 96.44 78 PHE B O 1
ATOM 1468 N N . SER B 1 79 ? -4.273 2.133 10.836 1 95.44 79 SER B N 1
ATOM 1469 C CA . SER B 1 79 ? -4.945 3.059 11.742 1 95.44 79 SER B CA 1
ATOM 1470 C C . SER B 1 79 ? -6.461 2.957 11.617 1 95.44 79 SER B C 1
ATOM 1472 O O . SER B 1 79 ? -7.039 3.438 10.641 1 95.44 79 SER B O 1
ATOM 1474 N N . PRO B 1 80 ? -7.152 2.328 12.594 1 94.56 80 PRO B N 1
ATOM 1475 C CA . PRO B 1 80 ? -8.609 2.23 12.516 1 94.56 80 PRO B CA 1
ATOM 1476 C C . PRO B 1 80 ? -9.305 3.57 12.758 1 94.56 80 PRO B C 1
ATOM 1478 O O . PRO B 1 80 ? -8.734 4.457 13.398 1 94.56 80 PRO B O 1
ATOM 1481 N N . ASN B 1 81 ? -10.516 3.602 12.164 1 93.88 81 ASN B N 1
ATOM 1482 C CA . ASN B 1 81 ? -11.305 4.797 12.453 1 93.88 81 ASN B CA 1
ATOM 1483 C C . ASN B 1 81 ? -11.398 5.055 13.961 1 93.88 81 ASN B C 1
ATOM 1485 O O . ASN B 1 81 ? -11.484 4.113 14.75 1 93.88 81 ASN B O 1
ATOM 1489 N N . GLY B 1 82 ? -11.344 6.34 14.344 1 94 82 GLY B N 1
ATOM 1490 C CA . GLY B 1 82 ? -11.445 6.73 15.734 1 94 82 GLY B CA 1
ATOM 1491 C C . GLY B 1 82 ? -10.094 6.902 16.406 1 94 82 GLY B C 1
ATOM 1492 O O . GLY B 1 82 ? -10.008 7.484 17.5 1 94 82 GLY B O 1
ATOM 1493 N N . GLU B 1 83 ? -9.094 6.391 15.789 1 94.44 83 GLU B N 1
ATOM 1494 C CA . GLU B 1 83 ? -7.758 6.516 16.359 1 94.44 83 GLU B CA 1
ATOM 1495 C C . GLU B 1 83 ? -7.121 7.855 15.992 1 94.44 83 GLU B C 1
ATOM 1497 O O . GLU B 1 83 ? -7.219 8.297 14.852 1 94.44 83 GLU B O 1
ATOM 1502 N N . THR B 1 84 ? -6.484 8.477 16.953 1 95.69 84 THR B N 1
ATOM 1503 C CA . THR B 1 84 ? -5.762 9.719 16.703 1 95.69 84 THR B CA 1
ATOM 1504 C C . THR B 1 84 ? -4.348 9.43 16.203 1 95.69 84 THR B C 1
ATOM 1506 O O . THR B 1 84 ? -3.627 8.625 16.797 1 95.69 84 THR B O 1
ATOM 1509 N N . HIS B 1 85 ? -3.969 10.094 15.086 1 96.25 85 HIS B N 1
ATOM 1510 C CA . HIS B 1 85 ? -2.613 9.898 14.586 1 96.25 85 HIS B CA 1
ATOM 1511 C C . HIS B 1 85 ? -2.062 11.188 13.984 1 96.25 85 HIS B C 1
ATOM 1513 O O . HIS B 1 85 ? -2.826 12.062 13.562 1 96.25 85 HIS B O 1
ATOM 1519 N N . GLY B 1 86 ? -0.785 11.375 14.023 1 97.56 86 GLY B N 1
ATOM 1520 C CA . GLY B 1 86 ? -0.014 12.453 13.43 1 97.56 86 GLY B CA 1
ATOM 1521 C C . GLY B 1 86 ? 1.326 12 12.883 1 97.56 86 GLY B C 1
ATOM 1522 O O . GLY B 1 86 ? 1.764 10.875 13.156 1 97.56 86 GLY B O 1
ATOM 1523 N N . PHE B 1 87 ? 1.94 12.852 12.102 1 98.38 87 PHE B N 1
ATOM 1524 C CA . PHE B 1 87 ? 3.201 12.516 11.453 1 98.38 87 PHE B CA 1
ATOM 1525 C C . PHE B 1 87 ? 4.23 13.625 11.656 1 98.38 87 PHE B C 1
ATOM 1527 O O . PHE B 1 87 ? 3.885 14.805 11.641 1 98.38 87 PHE B O 1
ATOM 1534 N N . ASN B 1 88 ? 5.43 13.258 11.836 1 98.38 88 ASN B N 1
ATOM 1535 C CA . ASN B 1 88 ? 6.543 14.188 11.977 1 98.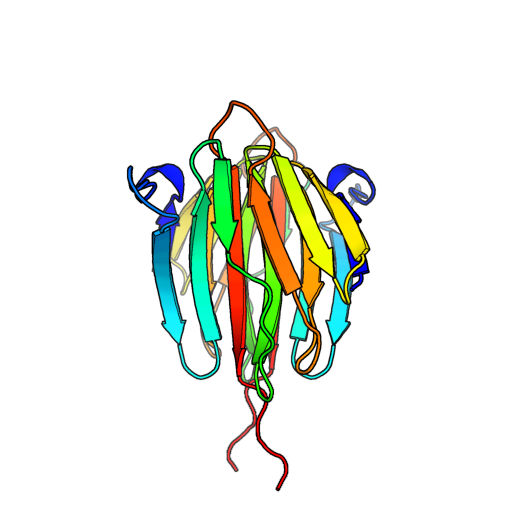38 88 ASN B CA 1
ATOM 1536 C C . ASN B 1 88 ? 7.805 13.656 11.289 1 98.38 88 ASN B C 1
ATOM 1538 O O . ASN B 1 88 ? 8.336 12.617 11.68 1 98.38 88 ASN B O 1
ATOM 1542 N N . ASN B 1 89 ? 8.281 14.398 10.234 1 98.56 89 ASN B N 1
ATOM 1543 C CA . ASN B 1 89 ? 9.578 14.047 9.664 1 98.56 89 ASN B CA 1
ATOM 1544 C C . ASN B 1 89 ? 10.727 14.57 10.516 1 98.56 89 ASN B C 1
ATOM 1546 O O . ASN B 1 89 ? 11.18 15.703 10.328 1 98.56 89 ASN B O 1
ATOM 1550 N N . THR B 1 90 ? 11.211 13.727 11.273 1 97.44 90 THR B N 1
ATOM 1551 C CA . THR B 1 90 ? 12.266 14.109 12.203 1 97.44 90 THR B CA 1
ATOM 1552 C C . THR B 1 90 ? 13.641 13.852 11.594 1 97.44 90 THR B C 1
ATOM 1554 O O . THR B 1 90 ? 14.664 13.992 12.266 1 97.44 90 THR B O 1
ATOM 1557 N N . SER B 1 91 ? 13.68 13.359 10.391 1 97.69 91 SER B N 1
ATOM 1558 C CA . SER B 1 91 ? 14.938 13.039 9.727 1 97.69 91 SER B CA 1
ATOM 1559 C C . SER B 1 91 ? 15.398 14.195 8.836 1 97.69 91 SER B C 1
ATOM 1561 O O . SER B 1 91 ? 14.711 15.211 8.727 1 97.69 91 SER B O 1
ATOM 1563 N N . SER B 1 92 ? 16.594 14 8.242 1 98 92 SER B N 1
ATOM 1564 C CA . SER B 1 92 ? 17.172 15.031 7.375 1 98 92 SER B CA 1
ATOM 1565 C C . SER B 1 92 ? 16.828 14.773 5.914 1 98 92 SER B C 1
ATOM 1567 O O . SER B 1 92 ? 17.156 15.578 5.039 1 98 92 SER B O 1
ATOM 1569 N N . ASP B 1 93 ? 16.125 13.688 5.66 1 98.12 93 ASP B N 1
ATOM 1570 C CA . ASP B 1 93 ? 15.773 13.312 4.293 1 98.12 93 ASP B CA 1
ATOM 1571 C C . ASP B 1 93 ? 14.273 13.43 4.055 1 98.12 93 ASP B C 1
ATOM 1573 O O . ASP B 1 93 ? 13.492 13.508 5.008 1 98.12 93 ASP B O 1
ATOM 1577 N N . ASN B 1 94 ? 13.922 13.508 2.822 1 98.5 94 ASN B N 1
ATOM 1578 C CA . ASN B 1 94 ? 12.508 13.43 2.471 1 98.5 94 ASN B CA 1
ATOM 1579 C C . ASN B 1 94 ? 11.883 12.117 2.939 1 98.5 94 ASN B C 1
ATOM 1581 O O . ASN B 1 94 ? 12.547 11.078 2.949 1 98.5 94 ASN B O 1
ATOM 1585 N N . TRP B 1 95 ? 10.656 12.258 3.396 1 98.75 95 TRP B N 1
ATOM 1586 C CA . TRP B 1 95 ? 9.875 11.117 3.875 1 98.75 95 TRP B CA 1
ATOM 1587 C C . TRP B 1 95 ? 8.625 10.922 3.025 1 98.75 95 TRP B C 1
ATOM 1589 O O . TRP B 1 95 ? 7.84 11.859 2.838 1 98.75 95 TRP B O 1
ATOM 1599 N N . VAL B 1 96 ? 8.469 9.703 2.408 1 98.88 96 VAL B N 1
ATOM 1600 C CA . VAL B 1 96 ? 7.355 9.391 1.52 1 98.88 96 VAL B CA 1
ATOM 1601 C C . VAL B 1 96 ? 6.531 8.25 2.109 1 98.88 96 VAL B C 1
ATOM 1603 O O . VAL B 1 96 ? 7.047 7.152 2.34 1 98.88 96 VAL B O 1
ATOM 1606 N N . VAL B 1 97 ? 5.258 8.57 2.352 1 98.88 97 VAL B N 1
ATOM 1607 C CA . VAL B 1 97 ? 4.348 7.59 2.939 1 98.88 97 VAL B CA 1
ATOM 1608 C C . VAL B 1 97 ? 3.166 7.352 2.002 1 98.88 97 VAL B C 1
ATOM 1610 O O . VAL B 1 97 ? 2.51 8.305 1.568 1 98.88 97 VAL B O 1
ATOM 1613 N N . LEU B 1 98 ? 2.928 6.105 1.599 1 98.88 98 LEU B N 1
ATOM 1614 C CA . LEU B 1 98 ? 1.713 5.734 0.88 1 98.88 98 LEU B CA 1
ATOM 1615 C C . LEU B 1 98 ? 0.521 5.656 1.828 1 98.88 98 LEU B C 1
ATOM 1617 O O . LEU B 1 98 ? 0.583 4.98 2.857 1 98.88 98 LEU B O 1
ATOM 1621 N N . GLN B 1 99 ? -0.488 6.352 1.546 1 98.62 99 GLN B N 1
ATOM 1622 C CA . GLN B 1 99 ? -1.711 6.395 2.34 1 98.62 99 GLN B CA 1
ATOM 1623 C C . GLN B 1 99 ? -2.883 5.781 1.58 1 98.62 99 GLN B C 1
ATOM 1625 O O . GLN B 1 99 ? -3.15 6.152 0.436 1 98.62 99 GLN B O 1
ATOM 1630 N N . ILE B 1 100 ? -3.525 4.809 2.135 1 97.69 100 ILE B N 1
ATOM 1631 C CA . ILE B 1 100 ? -4.754 4.234 1.604 1 97.69 100 ILE B CA 1
ATOM 1632 C C . ILE B 1 100 ? -5.898 4.449 2.594 1 97.69 100 ILE B C 1
ATOM 1634 O O . ILE B 1 100 ? -5.918 3.848 3.67 1 97.69 100 ILE B O 1
ATOM 1638 N N . LYS B 1 101 ? -6.84 5.289 2.229 1 96.94 101 LYS B N 1
ATOM 1639 C CA . LYS B 1 101 ? -8.031 5.566 3.029 1 96.94 101 LYS B CA 1
ATOM 1640 C C . LYS B 1 101 ? -9.211 4.715 2.572 1 96.94 101 LYS B C 1
ATOM 1642 O O . LYS B 1 101 ? -9.445 4.562 1.371 1 96.94 101 LYS B O 1
ATOM 1647 N N . ILE B 1 102 ? -9.867 4.164 3.494 1 95.12 102 ILE B N 1
ATOM 1648 C CA . ILE B 1 102 ? -11.078 3.391 3.227 1 95.12 102 ILE B CA 1
ATOM 1649 C C . ILE B 1 102 ? -12.242 3.957 4.031 1 95.12 102 ILE B C 1
ATOM 1651 O O . ILE B 1 102 ? -12.234 3.918 5.266 1 95.12 102 ILE B O 1
ATOM 1655 N N . GLU B 1 103 ? -13.234 4.422 3.326 1 93.69 103 GLU B N 1
ATOM 1656 C CA . GLU B 1 103 ? -14.43 4.91 4.008 1 93.69 103 GLU B CA 1
ATOM 1657 C C . GLU B 1 103 ? -15.203 3.766 4.648 1 93.69 103 GLU B C 1
ATOM 1659 O O . GLU B 1 103 ? -15.438 2.734 4.016 1 93.69 103 GLU B O 1
ATOM 1664 N N . THR B 1 104 ? -15.508 3.904 5.926 1 87.5 104 THR B N 1
ATOM 1665 C CA . THR B 1 104 ? -16.234 2.857 6.641 1 87.5 104 THR B CA 1
ATOM 1666 C C . THR B 1 104 ? -17.719 3.199 6.742 1 87.5 104 THR B C 1
ATOM 1668 O O . THR B 1 104 ? -18.094 4.375 6.781 1 87.5 104 THR B O 1
ATOM 1671 N N . SER B 1 105 ? -18.75 2.564 5.984 1 69.81 105 SER B N 1
ATOM 1672 C CA . SER B 1 105 ? -20.172 2.852 6.066 1 69.81 105 SER B CA 1
ATOM 1673 C C . SER B 1 105 ? -20.625 3.055 7.516 1 69.81 105 SER B C 1
ATOM 1675 O O . SER B 1 105 ? -20.094 2.412 8.422 1 69.81 105 SER B O 1
ATOM 1677 N N . LYS B 1 106 ? -21.188 4.344 7.941 1 54.28 106 LYS B N 1
ATOM 1678 C CA . LYS B 1 106 ? -21.953 4.445 9.18 1 54.28 106 LYS B CA 1
ATOM 1679 C C . LYS B 1 106 ? -23.062 3.402 9.227 1 54.28 106 LYS B C 1
ATOM 1681 O O . LYS B 1 106 ? -23.922 3.363 8.344 1 54.28 106 LYS B O 1
ATOM 1686 N N . LYS B 1 107 ? -22.828 2.125 9.523 1 42.81 107 LYS B N 1
ATOM 1687 C CA . LYS B 1 107 ? -24.047 1.396 9.859 1 42.81 107 LYS B CA 1
ATOM 1688 C C . LYS B 1 107 ? -24.969 2.242 10.719 1 42.81 107 LYS B C 1
ATOM 1690 O O . LYS B 1 107 ? -24.625 2.57 11.859 1 42.81 107 LYS B O 1
ATOM 1695 N N . ASP B 1 108 ? -25.516 3.219 10.148 1 32 108 ASP B N 1
ATOM 1696 C CA . ASP B 1 108 ? -26.719 3.502 10.93 1 32 108 ASP B CA 1
ATOM 1697 C C . ASP B 1 108 ? -27.578 2.252 11.07 1 32 108 ASP B C 1
ATOM 1699 O O . ASP B 1 108 ? -27.672 1.445 10.141 1 32 108 ASP B O 1
#

Nearest PDB structures (foldseek):
  2dct-assembly1_A  TM=9.476E-01  e=5.502E-10  Thermus thermophilus HB8
  6o2d-assembly1_A  TM=9.070E-01  e=2.283E-08  Schizosaccharomyces pombe
  7x85-assembly2_C  TM=9.197E-01  e=5.349E-08  Gallus gallus
  5fpz-assembly1_A-2  TM=8.569E-01  e=2.678E-08  Yersinia enterocolitica subsp. enterocolitica 8081
  5fq0-assembly1_A  TM=8.090E-01  e=1.573E-08  Halomonas sp.

pLDDT: mean 94.52, std 9.8, range [32.0, 98.94]

Secondary structure (DSSP, 8-state):
-EEEEGGGG----SSS-EEEEEEEETTEEEEEEEE-TT-EEEEEE-SSEEEEEEEEESEEEEEETTEEEEEETTEEEEE-TT-EEEEE--SSS-EEEEEEEEE-----/-EEEEGGGG----SSS-EEEEEEEETTEEEEEEEE-TT-EEEEEE-SSEEEEEEEEESEEEEEETTEEEEEETTEEEEE-TT-EEEEE--SSS-EEEEEEEEE-----